Protein 3C2T (pdb70)

Solvent-accessible surface area: 15045 Å² total; per-residue (Å²): 216,74,67,28,82,47,146,100,86,75,172,46,4,69,72,11,129,91,61,66,164,73,24,73,4,56,22,4,13,3,20,59,83,29,71,0,54,34,118,16,158,55,43,0,20,4,2,3,14,6,84,1,19,105,39,13,39,0,87,5,3,44,46,98,44,25,40,206,124,60,19,7,69,21,67,87,10,99,14,79,69,121,94,124,26,47,1,100,0,54,0,65,0,80,19,159,62,65,31,30,2,41,119,43,33,127,3,0,37,0,29,40,55,164,79,128,117,102,70,141,101,124,133,167,178,212,89,71,34,118,35,123,98,82,62,162,38,3,68,69,15,132,91,60,66,161,72,31,76,2,59,23,7,12,3,16,52,67,31,57,0,50,34,118,15,155,62,49,0,27,2,1,5,1,1,74,7,20,121,38,9,44,0,84,3,3,46,52,90,23,23,43,190,139,77,13,8,64,20,58,93,8,101,14,78,75,125,76,104,29,47,7,98,0,46,0,68,0,75,27,118,89,40,29,40,1,92,87,46,41,140,2,0,44,5,29,36,52,167,80,123,124,110,72,147,100,130,140,224

InterPro domains:
  IPR008181 Deoxyuridine triphosphate nucleotidohydrolase [PTHR11241] (3-140)
  IPR008181 Deoxyuridine triphosphate nucleotidohydrolase [TIGR00576] (4-140)
  IPR029054 dUTPase-like [PF00692] (13-140)
  IPR033704 dUTPase, trimeric [cd07557] (24-112)
  IPR036157 dUTPase-like superfamily [G3DSA:2.70.40.10] (1-141)
  IPR036157 dUTPase-like superfamily [SSF51283] (4-137)

CATH classification: 2.70.40.10

Foldseek 3Di:
DFAKDKAAQDPLADDFDAPDPPGQWTFQAAQAKDKAAAQGKDKGFRRMFIAHGPQWWKFFAFDPVCCVVFVKGWPDGTGDNPTGDTDITMIGGPHNDMDIGHRGHRGTTIGGGGDDDDDDDDPPD/DQDKDKAAQDPQADDFDAPDDPGQFTFQFFAAKDKAAFQGKDWTFSRIDIAGGPQWWKFWFFDDCCCVPQNKGWPDRTGDNPDDDTDITMMGGPHRDMGIGHGPGGGTTIGGGHHHDDDDDDDD

Sequence (249 aa):
MSSLLVKKLVESATTPMRGSEGAAGYDISSVEDVVVPAMGRIAVSTGISIRVPDGTYGRIAPRSGLAYKYGIDVLAGVIDEDYTGEVKVILYNTTERDYIIKKGDRIAQLILEQIVTPGVAVVLDMSSLLVKKLVESATTPMRGSEGAAGYDISSVEDVVVPAMGRIAVSTGISIRVPDGTYGRIAPRSGLAYKYGIDVLAGVIDEDYTGEVKVILYNTTERDYIIKKGDRIAQLILEQIVTPGVAVVL

B-factor: mean 30.31, std 12.14, range [3.38, 73.43]

Organism: Paramecium bursaria Chlorella virus IL3A (NCBI:txid46019)

Nearest PDB structures (foldseek):
  3ca9-assembly2_B  TM=1.001E+00  e=1.949E-20  Paramecium bursaria Chlorella virus IL3A
  3c3i-assembly2_B  TM=9.969E-01  e=4.413E-19  unclassified
  5f9k-assembly1_B  TM=9.910E-01  e=4.128E-15  Dictyostelium discoideum
  3lqw-assembly1_A  TM=9.834E-01  e=4.901E-14  Entamoeba histolytica HM-1:IMSS
  6ljj-assembly1_A  TM=9.878E-01  e=1.689E-13  Sus scrofa

Radius of gyration: 25.86 Å; Cα contacts (8 Å, |Δi|>4): 610; chains: 2; bounding box: 32×48×112 Å

Secondary structure (DSSP, 8-state):
--S-EEEESSTTPPPPEESSSS--SEEEE-SS-EEE-TT-EEEEE--EEEEPPTTEEEEEEPPHHHHHHH-EEE---EE-TT--S--EEEEEE-SSS-EEE-TT-EEEEEEEEE-----------/----EEEE-SSS----B-SSSS-SSEEEE-SS-EEE-TT-EEEEE--EEEE--TTEEEEEEPPHHHHHHH-EEE---EE-TT--S--EEEEEE-SSS-EEE-TT-EEEEEEEEE----------

Structure (mmCIF, N/CA/C/O backbone):
data_3C2T
#
_entry.id   3C2T
#
_cell.length_a   105.678
_cell.length_b   105.678
_cell.length_c   105.678
_cell.angle_alpha   90.00
_cell.angle_beta   90.00
_cell.angle_gamma   90.00
#
_symmetry.space_group_name_H-M   'P 21 3'
#
loop_
_entity.id
_entity.type
_entity.pdbx_description
1 polymer 'Deoxyuridine triphosphatase'
2 non-polymer 'MAGNESIUM ION'
3 non-polymer "DEOXYURIDINE-5'-DIPHOSPHATE"
4 water water
#
loop_
_atom_site.group_PDB
_atom_site.id
_atom_site.type_symbol
_atom_site.label_atom_id
_atom_site.label_alt_id
_atom_site.label_comp_id
_atom_site.label_asym_id
_atom_site.label_entity_id
_atom_site.label_seq_id
_atom_site.pdbx_PDB_ins_code
_atom_site.Cartn_x
_atom_site.Cartn_y
_atom_site.Cartn_z
_atom_site.occupancy
_atom_site.B_iso_or_equiv
_atom_site.auth_seq_id
_atom_site.auth_comp_id
_atom_site.auth_asym_id
_atom_site.auth_atom_id
_atom_site.pdbx_PDB_model_num
ATOM 1 N N . MET A 1 1 ? -0.620 -24.757 -2.284 1.00 59.99 1 MET A N 1
ATOM 2 C CA . MET A 1 1 ? -1.728 -23.876 -2.757 1.00 59.59 1 MET A CA 1
ATOM 3 C C . MET A 1 1 ? -1.230 -22.434 -2.691 1.00 58.59 1 MET A C 1
ATOM 4 O O . MET A 1 1 ? -0.094 -22.196 -2.273 1.00 59.33 1 MET A O 1
ATOM 9 N N . SER A 1 2 ? -2.055 -21.476 -3.116 1.00 56.84 2 SER A N 1
ATOM 10 C CA . SER A 1 2 ? -1.654 -20.066 -3.075 1.00 54.53 2 SER A CA 1
ATOM 11 C C . SER A 1 2 ? -2.250 -19.320 -1.877 1.00 52.27 2 SER A C 1
ATOM 12 O O . SER A 1 2 ? -3.192 -18.534 -1.995 1.00 51.53 2 SER A O 1
ATOM 15 N N . SER A 1 3 ? -1.686 -19.612 -0.714 1.00 50.13 3 SER A N 1
ATOM 16 C CA . SER A 1 3 ? -2.066 -18.997 0.546 1.00 48.08 3 SER A CA 1
ATOM 17 C C . SER A 1 3 ? -0.736 -18.428 1.003 1.00 46.51 3 SER A C 1
ATOM 18 O O . SER A 1 3 ? 0.177 -18.252 0.188 1.00 46.81 3 SER A O 1
ATOM 21 N N . LEU A 1 4 ? -0.607 -18.160 2.295 1.00 43.71 4 LEU A N 1
ATOM 22 C CA . LEU A 1 4 ? 0.645 -17.630 2.796 1.00 40.93 4 LEU A CA 1
ATOM 23 C C . LEU A 1 4 ? 1.510 -18.786 3.283 1.00 39.93 4 LEU A C 1
ATOM 24 O O . LEU A 1 4 ? 1.263 -19.350 4.345 1.00 39.89 4 LEU A O 1
ATOM 29 N N . LEU A 1 5 ? 2.508 -19.155 2.485 1.00 38.84 5 LEU A N 1
ATOM 30 C CA . LEU A 1 5 ? 3.413 -20.235 2.852 1.00 38.50 5 LEU A CA 1
ATOM 31 C C . LEU A 1 5 ? 4.447 -19.671 3.811 1.00 38.54 5 LEU A C 1
ATOM 32 O O . LEU A 1 5 ? 5.244 -18.817 3.420 1.00 38.83 5 LEU A O 1
ATOM 37 N N . VAL A 1 6 ? 4.445 -20.151 5.054 1.00 37.94 6 VAL A N 1
ATOM 38 C CA . VAL A 1 6 ? 5.392 -19.669 6.057 1.00 37.43 6 VAL A CA 1
ATOM 39 C C . VAL A 1 6 ? 6.395 -20.740 6.480 1.00 37.93 6 VAL A C 1
ATOM 40 O O . VAL A 1 6 ? 6.029 -21.893 6.681 1.00 37.99 6 VAL A O 1
ATOM 44 N N . LYS A 1 7 ? 7.659 -20.344 6.627 1.00 38.50 7 LYS A N 1
ATOM 45 C CA . LYS A 1 7 ? 8.723 -21.270 7.018 1.00 38.74 7 LYS A CA 1
ATOM 46 C C . LYS A 1 7 ? 9.561 -20.766 8.198 1.00 37.55 7 LYS A C 1
ATOM 47 O O . LYS A 1 7 ? 10.452 -19.938 8.017 1.00 37.46 7 LYS A O 1
ATOM 53 N N . LYS A 1 8 ? 9.283 -21.273 9.398 1.00 35.92 8 LYS A N 1
ATOM 54 C CA . LYS A 1 8 ? 10.025 -20.870 10.592 1.00 34.56 8 LYS A CA 1
ATOM 55 C C . LYS A 1 8 ? 11.491 -21.275 10.488 1.00 34.25 8 LYS A C 1
ATOM 56 O O . LYS A 1 8 ? 11.806 -22.382 10.069 1.00 34.86 8 LYS A O 1
ATOM 62 N N . LEU A 1 9 ? 12.387 -20.379 10.877 1.00 34.35 9 LEU A N 1
ATOM 63 C CA . LEU A 1 9 ? 13.818 -20.659 10.811 1.00 35.23 9 LEU A CA 1
ATOM 64 C C . LEU A 1 9 ? 14.427 -20.669 12.211 1.00 36.44 9 LEU A C 1
ATOM 65 O O . LEU A 1 9 ? 15.649 -20.692 12.376 1.00 36.90 9 LEU A O 1
ATOM 70 N N . VAL A 1 10 ? 13.551 -20.639 13.208 1.00 36.96 10 VAL A N 1
ATOM 71 C CA . VAL A 1 10 ? 13.921 -20.649 14.616 1.00 37.60 10 VAL A CA 1
ATOM 72 C C . VAL A 1 10 ? 12.635 -21.059 15.307 1.00 39.63 10 VAL A C 1
ATOM 73 O O . VAL A 1 10 ? 11.568 -20.585 14.930 1.00 40.59 10 VAL A O 1
ATOM 77 N N . GLU A 1 11 ? 12.719 -21.943 16.298 1.00 41.61 11 GLU A N 1
ATOM 78 C CA . GLU A 1 11 ? 11.519 -22.388 17.001 1.00 43.04 11 GLU A CA 1
ATOM 79 C C . GLU A 1 11 ? 10.830 -21.208 17.687 1.00 41.95 11 GLU A C 1
ATOM 80 O O . GLU A 1 11 ? 9.603 -21.175 17.819 1.00 41.86 11 GLU A O 1
ATOM 86 N N . SER A 1 12 ? 11.638 -20.247 18.122 1.00 40.07 12 SER A N 1
ATOM 87 C CA . SER A 1 12 ? 11.146 -19.047 18.783 1.00 38.96 12 SER A CA 1
ATOM 88 C C . SER A 1 12 ? 10.092 -18.330 17.928 1.00 38.15 12 SER A C 1
ATOM 89 O O . SER A 1 12 ? 9.139 -17.745 18.450 1.00 37.78 12 SER A O 1
ATOM 92 N N . ALA A 1 13 ? 10.277 -18.392 16.610 1.00 36.90 13 ALA A N 1
ATOM 93 C CA . ALA A 1 13 ? 9.387 -17.758 15.634 1.00 34.54 13 ALA A CA 1
ATOM 94 C C . ALA A 1 13 ? 7.905 -18.134 15.746 1.00 32.54 13 ALA A C 1
ATOM 95 O O . ALA A 1 13 ? 7.558 -19.287 16.004 1.00 32.83 13 ALA A O 1
ATOM 97 N N . THR A 1 14 ? 7.048 -17.141 15.520 1.00 30.26 14 THR A N 1
ATOM 98 C CA . THR A 1 14 ? 5.590 -17.282 15.587 1.00 27.96 14 THR A CA 1
ATOM 99 C C . THR A 1 14 ? 4.955 -17.365 14.191 1.00 28.04 14 THR A C 1
ATOM 100 O O . THR A 1 14 ? 5.420 -16.717 13.262 1.00 27.95 14 THR A O 1
ATOM 104 N N . THR A 1 15 ? 3.892 -18.140 14.024 1.00 28.43 15 THR A N 1
ATOM 105 C CA . THR A 1 15 ? 3.275 -18.191 12.701 1.00 29.69 15 THR A CA 1
ATOM 106 C C . THR A 1 15 ? 2.420 -16.948 12.504 1.00 29.93 15 THR A C 1
ATOM 107 O O . THR A 1 15 ? 1.571 -16.638 13.344 1.00 30.58 15 THR A O 1
ATOM 111 N N . PRO A 1 16 ? 2.635 -16.206 11.401 1.00 30.17 16 PRO A N 1
ATOM 112 C CA . PRO A 1 16 ? 1.802 -15.011 11.212 1.00 30.61 16 PRO A CA 1
ATOM 113 C C . PRO A 1 16 ? 0.327 -15.392 11.293 1.00 30.86 16 PRO A C 1
ATOM 114 O O . PRO A 1 16 ? -0.071 -16.478 10.869 1.00 31.28 16 PRO A O 1
ATOM 118 N N . MET A 1 17 ? -0.485 -14.505 11.849 1.00 31.48 17 MET A N 1
ATOM 119 C CA . MET A 1 17 ? -1.894 -14.811 12.001 1.00 32.19 17 MET A CA 1
ATOM 120 C C . MET A 1 17 ? -2.739 -13.545 12.091 1.00 31.21 17 MET A C 1
ATOM 121 O O . MET A 1 17 ? -2.347 -12.580 12.741 1.00 31.42 17 MET A O 1
ATOM 126 N N . ARG A 1 18 ? -3.894 -13.548 11.430 1.00 30.47 18 ARG A N 1
ATOM 127 C CA . ARG A 1 18 ? -4.779 -12.390 11.460 1.00 29.94 18 ARG A CA 1
ATOM 128 C C . ARG A 1 18 ? -5.535 -12.332 12.786 1.00 30.79 18 ARG A C 1
ATOM 129 O O . ARG A 1 18 ? -5.984 -13.354 13.311 1.00 31.25 18 ARG A O 1
ATOM 137 N N . GLY A 1 19 ? -5.671 -11.126 13.325 1.00 31.12 19 GLY A N 1
ATOM 138 C CA . GLY A 1 19 ? -6.339 -10.958 14.600 1.00 30.92 19 GLY A CA 1
ATOM 139 C C . GLY A 1 19 ? -7.846 -10.860 14.569 1.00 31.20 19 GLY A C 1
ATOM 140 O O . GLY A 1 19 ? -8.469 -10.734 15.619 1.00 32.51 19 GLY A O 1
ATOM 141 N N . SER A 1 20 ? -8.445 -10.900 13.388 1.00 31.13 20 SER A N 1
ATOM 142 C CA . SER A 1 20 ? -9.894 -10.822 13.310 1.00 31.76 20 SER A CA 1
ATOM 143 C C . SER A 1 20 ? -10.436 -11.208 11.945 1.00 33.03 20 SER A C 1
ATOM 144 O O . SER A 1 20 ? -9.685 -11.341 10.982 1.00 33.34 20 SER A O 1
ATOM 147 N N . GLU A 1 21 ? -11.747 -11.407 11.877 1.00 34.17 21 GLU A N 1
ATOM 148 C CA . GLU A 1 21 ? -12.409 -11.783 10.640 1.00 35.61 21 GLU A CA 1
ATOM 149 C C . GLU A 1 21 ? -12.092 -10.800 9.521 1.00 34.89 21 GLU A C 1
ATOM 150 O O . GLU A 1 21 ? -11.725 -11.206 8.418 1.00 34.64 21 GLU A O 1
ATOM 156 N N . GLY A 1 22 ? -12.232 -9.508 9.821 1.00 34.08 22 GLY A N 1
ATOM 157 C CA . GLY A 1 22 ? -11.984 -8.470 8.830 1.00 32.89 22 GLY A CA 1
ATOM 158 C C . GLY A 1 22 ? -10.583 -7.891 8.799 1.00 31.21 22 GLY A C 1
ATOM 159 O O . GLY A 1 22 ? -10.273 -7.054 7.948 1.00 31.11 22 GLY A O 1
ATOM 160 N N . ALA A 1 23 ? -9.741 -8.337 9.728 1.00 30.01 23 ALA A N 1
ATOM 161 C CA . ALA A 1 23 ? -8.359 -7.881 9.820 1.00 28.38 23 ALA A CA 1
ATOM 162 C C . ALA A 1 23 ? -7.734 -7.902 8.442 1.00 27.31 23 ALA A C 1
ATOM 163 O O . ALA A 1 23 ? -7.995 -8.806 7.660 1.00 27.42 23 ALA A O 1
ATOM 165 N N . ALA A 1 24 ? -6.905 -6.908 8.147 1.00 26.52 24 ALA A N 1
ATOM 166 C CA . ALA A 1 24 ? -6.259 -6.831 6.843 1.00 25.46 24 ALA A CA 1
ATOM 167 C C . ALA A 1 24 ? -4.888 -7.486 6.846 1.00 24.38 24 ALA A C 1
ATOM 168 O O . ALA A 1 24 ? -4.377 -7.881 5.797 1.00 23.78 24 ALA A O 1
ATOM 170 N N . GLY A 1 25 ? -4.292 -7.616 8.023 1.00 23.23 25 GLY A N 1
ATOM 171 C CA . GLY A 1 25 ? -2.973 -8.205 8.066 1.00 23.68 25 GLY A CA 1
ATOM 172 C C . GLY A 1 25 ? -2.766 -9.354 9.022 1.00 23.45 25 GLY A C 1
ATOM 173 O O . GLY A 1 25 ? -3.578 -9.592 9.907 1.00 23.48 25 GLY A O 1
ATOM 174 N N . TYR A 1 26 ? -1.668 -10.073 8.813 1.00 23.42 26 TYR A N 1
ATOM 175 C CA . TYR A 1 26 ? -1.279 -11.192 9.648 1.00 24.06 26 TYR A CA 1
ATOM 176 C C . TYR A 1 26 ? -0.215 -10.616 10.572 1.00 23.92 26 TYR A C 1
ATOM 177 O O . TYR A 1 26 ? 0.763 -10.041 10.090 1.00 23.79 26 TYR A O 1
ATOM 186 N N . ASP A 1 27 ? -0.390 -10.763 11.885 1.00 23.38 27 ASP A N 1
ATOM 187 C CA . ASP A 1 27 ? 0.581 -10.209 12.827 1.00 23.82 27 ASP A CA 1
ATOM 188 C C . ASP A 1 27 ? 1.974 -10.772 12.602 1.00 23.32 27 ASP A C 1
ATOM 189 O O . ASP A 1 27 ? 2.125 -11.943 12.276 1.00 23.66 27 ASP A O 1
ATOM 194 N N . ILE A 1 28 ? 2.990 -9.934 12.764 1.00 22.39 28 ILE A N 1
ATOM 195 C CA . ILE A 1 28 ? 4.369 -10.370 12.581 1.00 23.35 28 ILE A CA 1
ATOM 196 C C . ILE A 1 28 ? 5.065 -10.067 13.893 1.00 24.82 28 ILE A C 1
ATOM 197 O O . ILE A 1 28 ? 5.145 -8.907 14.293 1.00 25.70 28 ILE A O 1
ATOM 202 N N . SER A 1 29 ? 5.575 -11.099 14.560 1.00 25.84 29 SER A N 1
ATOM 203 C CA . SER A 1 29 ? 6.227 -10.916 15.857 1.00 25.23 29 SER A CA 1
ATOM 204 C C . SER A 1 29 ? 7.755 -10.906 15.840 1.00 25.39 29 SER A C 1
ATOM 205 O O . SER A 1 29 ? 8.391 -11.404 14.912 1.00 24.29 29 SER A O 1
ATOM 208 N N . SER A 1 30 ? 8.332 -10.327 16.888 1.00 26.02 30 SER A N 1
ATOM 209 C CA . SER A 1 30 ? 9.776 -10.251 17.042 1.00 26.65 30 SER A CA 1
ATOM 210 C C . SER A 1 30 ? 10.292 -11.590 17.554 1.00 27.47 30 SER A C 1
ATOM 211 O O . SER A 1 30 ? 9.594 -12.295 18.283 1.00 28.29 30 SER A O 1
ATOM 214 N N . VAL A 1 31 ? 11.515 -11.947 17.188 1.00 27.48 31 VAL A N 1
ATOM 215 C CA . VAL A 1 31 ? 12.068 -13.225 17.620 1.00 26.39 31 VAL A CA 1
ATOM 216 C C . VAL A 1 31 ? 13.327 -12.979 18.461 1.00 26.32 31 VAL A C 1
ATOM 217 O O . VAL A 1 31 ? 14.075 -13.893 18.798 1.00 26.43 31 VAL A O 1
ATOM 221 N N . GLU A 1 32 ? 13.525 -11.722 18.828 1.00 26.78 32 GLU A N 1
ATOM 222 C CA . GLU A 1 32 ? 14.680 -11.322 19.611 1.00 28.14 32 GLU A CA 1
ATOM 223 C C . GLU A 1 32 ? 14.321 -10.110 20.467 1.00 29.26 32 GLU A C 1
ATOM 224 O O . GLU A 1 32 ? 13.466 -9.310 20.091 1.00 29.61 32 GLU A O 1
ATOM 230 N N . ASP A 1 33 ? 14.970 -9.977 21.620 1.00 29.98 33 ASP A N 1
ATOM 231 C CA . ASP A 1 33 ? 14.733 -8.831 22.491 1.00 30.09 33 ASP A CA 1
ATOM 232 C C . ASP A 1 33 ? 15.652 -7.739 21.980 1.00 29.88 33 ASP A C 1
ATOM 233 O O . ASP A 1 33 ? 16.877 -7.843 22.089 1.00 30.51 33 ASP A O 1
ATOM 238 N N . VAL A 1 34 ? 15.066 -6.693 21.412 1.00 28.99 34 VAL A N 1
ATOM 239 C CA . VAL A 1 34 ? 15.871 -5.616 20.870 1.00 27.75 34 VAL A CA 1
ATOM 240 C C . VAL A 1 34 ? 15.356 -4.247 21.286 1.00 26.64 34 VAL A C 1
ATOM 241 O O . VAL A 1 34 ? 14.241 -4.106 21.787 1.00 25.11 34 VAL A O 1
ATOM 245 N N . VAL A 1 35 ? 16.195 -3.241 21.082 1.00 26.30 35 VAL A N 1
ATOM 246 C CA . VAL A 1 35 ? 15.842 -1.873 21.410 1.00 27.09 35 VAL A CA 1
ATOM 247 C C . VAL A 1 35 ? 15.903 -0.997 20.165 1.00 27.09 35 VAL A C 1
ATOM 248 O O . VAL A 1 35 ? 16.957 -0.892 19.536 1.00 27.99 35 VAL A O 1
ATOM 252 N N . VAL A 1 36 ? 14.780 -0.383 19.800 1.00 26.31 36 VAL A N 1
ATOM 253 C CA . VAL A 1 36 ? 14.768 0.516 18.656 1.00 25.04 36 VAL A CA 1
ATOM 254 C C . VAL A 1 36 ? 14.971 1.909 19.265 1.00 24.83 36 VAL A C 1
ATOM 255 O O . VAL A 1 36 ? 14.091 2.454 19.936 1.00 23.91 36 VAL A O 1
ATOM 259 N N . PRO A 1 37 ? 16.179 2.472 19.066 1.00 25.61 37 PRO A N 1
ATOM 260 C CA . PRO A 1 37 ? 16.731 3.763 19.501 1.00 25.93 37 PRO A CA 1
ATOM 261 C C . PRO A 1 37 ? 15.889 4.983 19.223 1.00 26.25 37 PRO A C 1
ATOM 262 O O . PRO A 1 37 ? 15.191 5.043 18.220 1.00 26.56 37 PRO A O 1
ATOM 266 N N . ALA A 1 38 ? 15.973 5.966 20.111 1.00 26.88 38 ALA A N 1
ATOM 267 C CA . ALA A 1 38 ? 15.226 7.203 19.929 1.00 26.61 38 ALA A CA 1
ATOM 268 C C . ALA A 1 38 ? 15.722 7.803 18.621 1.00 26.20 38 ALA A C 1
ATOM 269 O O . ALA A 1 38 ? 16.918 7.738 18.321 1.00 26.92 38 ALA A O 1
ATOM 271 N N . MET A 1 39 ? 14.801 8.367 17.843 1.00 24.29 39 MET A N 1
ATOM 272 C CA . MET A 1 39 ? 15.121 8.971 16.553 1.00 22.22 39 MET A CA 1
ATOM 273 C C . MET A 1 39 ? 15.995 8.054 15.701 1.00 21.18 39 MET A C 1
ATOM 274 O O . MET A 1 39 ? 16.663 8.502 14.758 1.00 21.77 39 MET A O 1
ATOM 279 N N . GLY A 1 40 ? 15.973 6.767 16.031 1.00 19.08 40 GLY A N 1
ATOM 280 C CA . GLY A 1 40 ? 16.771 5.805 15.300 1.00 18.31 40 GLY A CA 1
ATOM 281 C C . GLY A 1 40 ? 15.963 4.662 14.727 1.00 17.74 40 GLY A C 1
ATOM 282 O O . GLY A 1 40 ? 14.761 4.542 14.958 1.00 17.97 40 GLY A O 1
ATOM 283 N N . ARG A 1 41 ? 16.636 3.810 13.969 1.00 18.14 41 ARG A N 1
ATOM 284 C CA . ARG A 1 41 ? 15.980 2.673 13.354 1.00 18.13 41 ARG A CA 1
ATOM 285 C C . ARG A 1 41 ? 16.722 1.397 13.684 1.00 18.44 41 ARG A C 1
ATOM 286 O O . ARG A 1 41 ? 17.894 1.424 14.065 1.00 18.81 41 ARG A O 1
ATOM 294 N N . ILE A 1 42 ? 16.031 0.274 13.539 1.00 18.72 42 ILE A N 1
ATOM 295 C CA . ILE A 1 42 ? 16.634 -1.009 13.820 1.00 18.93 42 ILE A CA 1
ATOM 296 C C . ILE A 1 42 ? 16.006 -2.050 12.918 1.00 19.10 42 ILE A C 1
ATOM 297 O O . ILE A 1 42 ? 14.927 -1.842 12.372 1.00 17.95 42 ILE A O 1
ATOM 302 N N . ALA A 1 43 ? 16.694 -3.169 12.756 1.00 20.17 43 ALA A N 1
ATOM 303 C CA . ALA A 1 43 ? 16.187 -4.233 11.915 1.00 21.28 43 ALA A CA 1
ATOM 304 C C . ALA A 1 43 ? 15.852 -5.419 12.797 1.00 22.64 43 ALA A C 1
ATOM 305 O O . ALA A 1 43 ? 16.736 -6.194 13.174 1.00 24.22 43 ALA A O 1
ATOM 307 N N . VAL A 1 44 ? 14.576 -5.554 13.139 1.00 22.65 44 VAL A N 1
ATOM 308 C CA . VAL A 1 44 ? 14.138 -6.658 13.977 1.00 22.98 44 VAL A CA 1
ATOM 309 C C . VAL A 1 44 ? 14.046 -7.918 13.105 1.00 24.56 44 VAL A C 1
ATOM 310 O O . VAL A 1 44 ? 13.652 -7.840 11.947 1.00 25.52 44 VAL A O 1
ATOM 314 N N . SER A 1 45 ? 14.426 -9.073 13.646 1.00 26.29 45 SER A N 1
ATOM 315 C CA . SER A 1 45 ? 14.363 -10.334 12.895 1.00 27.37 45 SER A CA 1
ATOM 316 C C . SER A 1 45 ? 13.081 -11.092 13.229 1.00 27.58 45 SER A C 1
ATOM 317 O O . SER A 1 45 ? 12.753 -11.266 14.401 1.00 27.54 45 SER A O 1
ATOM 320 N N . THR A 1 46 ? 12.354 -11.542 12.210 1.00 28.83 46 THR A N 1
ATOM 321 C CA . THR A 1 46 ? 11.109 -12.284 12.445 1.00 30.97 46 THR A CA 1
ATOM 322 C C . THR A 1 46 ? 11.390 -13.773 12.640 1.00 31.95 46 THR A C 1
ATOM 323 O O . THR A 1 46 ? 10.645 -14.487 13.323 1.00 32.09 46 THR A O 1
ATOM 327 N N . GLY A 1 47 ? 12.467 -14.240 12.024 1.00 32.77 47 GLY A N 1
ATOM 328 C CA . GLY A 1 47 ? 12.828 -15.637 12.150 1.00 33.41 47 GLY A CA 1
ATOM 329 C C . GLY A 1 47 ? 12.103 -16.514 11.157 1.00 33.32 47 GLY A C 1
ATOM 330 O O . GLY A 1 47 ? 12.274 -17.729 11.171 1.00 34.19 47 GLY A O 1
ATOM 331 N N . ILE A 1 48 ? 11.295 -15.908 10.293 1.00 32.97 48 ILE A N 1
ATOM 332 C CA . ILE A 1 48 ? 10.558 -16.671 9.296 1.00 32.69 48 ILE A CA 1
ATOM 333 C C . ILE A 1 48 ? 10.850 -16.219 7.866 1.00 34.04 48 ILE A C 1
ATOM 334 O O . ILE A 1 48 ? 11.460 -15.171 7.635 1.00 34.68 48 ILE A O 1
ATOM 339 N N . SER A 1 49 ? 10.416 -17.035 6.912 1.00 34.43 49 SER A N 1
ATOM 340 C CA . SER A 1 49 ? 10.584 -16.752 5.496 1.00 35.45 49 SER A CA 1
ATOM 341 C C . SER A 1 49 ? 9.245 -17.100 4.866 1.00 36.04 49 SER A C 1
ATOM 342 O O . SER A 1 49 ? 8.696 -18.164 5.151 1.00 36.55 49 SER A O 1
ATOM 345 N N . ILE A 1 50 ? 8.710 -16.221 4.021 1.00 36.23 50 ILE A N 1
ATOM 346 C CA . ILE A 1 50 ? 7.404 -16.491 3.427 1.00 36.52 50 ILE A CA 1
ATOM 347 C C . ILE A 1 50 ? 7.314 -16.309 1.921 1.00 37.26 50 ILE A C 1
ATOM 348 O O . ILE A 1 50 ? 8.156 -15.653 1.315 1.00 38.05 50 ILE A O 1
ATOM 353 N N . ARG A 1 51 ? 6.293 -16.921 1.323 1.00 38.06 51 ARG A N 1
ATOM 354 C CA . ARG A 1 51 ? 6.048 -16.782 -0.106 1.00 39.28 51 ARG A CA 1
ATOM 355 C C . ARG A 1 51 ? 4.633 -16.263 -0.295 1.00 38.67 51 ARG A C 1
ATOM 356 O O . ARG A 1 51 ? 3.665 -17.019 -0.232 1.00 38.57 51 ARG A O 1
ATOM 364 N N . VAL A 1 52 ? 4.513 -14.968 -0.524 1.00 38.13 52 VAL A N 1
ATOM 365 C CA . VAL A 1 52 ? 3.208 -14.370 -0.724 1.00 38.08 52 VAL A CA 1
ATOM 366 C C . VAL A 1 52 ? 2.504 -15.086 -1.875 1.00 38.31 52 VAL A C 1
ATOM 367 O O . VAL A 1 52 ? 3.155 -15.680 -2.727 1.00 38.61 52 VAL A O 1
ATOM 371 N N . PRO A 1 53 ? 1.161 -15.078 -1.892 1.00 39.10 53 PRO A N 1
ATOM 372 C CA . PRO A 1 53 ? 0.462 -15.746 -2.991 1.00 40.01 53 PRO A CA 1
ATOM 373 C C . PRO A 1 53 ? 0.876 -15.098 -4.303 1.00 40.77 53 PRO A C 1
ATOM 374 O O . PRO A 1 53 ? 1.544 -14.062 -4.307 1.00 41.61 53 PRO A O 1
ATOM 378 N N . ASP A 1 54 ? 0.474 -15.698 -5.416 1.00 41.11 54 ASP A N 1
ATOM 379 C CA . ASP A 1 54 ? 0.831 -15.156 -6.714 1.00 40.65 54 ASP A CA 1
ATOM 380 C C . ASP A 1 54 ? 0.040 -13.888 -7.045 1.00 39.14 54 ASP A C 1
ATOM 381 O O . ASP A 1 54 ? -1.079 -13.707 -6.567 1.00 38.40 54 ASP A O 1
ATOM 386 N N . GLY A 1 55 ? 0.641 -13.012 -7.854 1.00 37.98 55 GLY A N 1
ATOM 387 C CA . GLY A 1 55 ? 0.000 -11.761 -8.242 1.00 35.42 55 GLY A CA 1
ATOM 388 C C . GLY A 1 55 ? -0.352 -10.876 -7.058 1.00 33.71 55 GLY A C 1
ATOM 389 O O . GLY A 1 55 ? -1.401 -10.235 -7.038 1.00 33.42 55 GLY A O 1
ATOM 390 N N . THR A 1 56 ? 0.539 -10.819 -6.074 1.00 32.18 56 THR A N 1
ATOM 391 C CA . THR A 1 56 ? 0.292 -10.038 -4.868 1.00 29.90 56 THR A CA 1
ATOM 392 C C . THR A 1 56 ? 1.558 -10.035 -4.015 1.00 27.47 56 THR A C 1
ATOM 393 O O . THR A 1 56 ? 2.084 -11.100 -3.712 1.00 28.41 56 THR A O 1
ATOM 397 N N . TYR A 1 57 ? 2.065 -8.863 -3.642 1.00 23.98 57 TYR A N 1
ATOM 398 C CA . TYR A 1 57 ? 3.257 -8.836 -2.795 1.00 21.87 57 TYR A CA 1
ATOM 399 C C . TYR A 1 57 ? 2.873 -8.657 -1.330 1.00 19.19 57 TYR A C 1
ATOM 400 O O . TYR A 1 57 ? 1.699 -8.501 -1.006 1.00 17.70 57 TYR A O 1
ATOM 409 N N . GLY A 1 58 ? 3.870 -8.686 -0.453 1.00 17.70 58 GLY A N 1
ATOM 410 C CA . GLY A 1 58 ? 3.616 -8.535 0.968 1.00 16.47 58 GLY A CA 1
ATOM 411 C C . GLY A 1 58 ? 4.196 -7.239 1.500 1.00 15.80 58 GLY A C 1
ATOM 412 O O . GLY A 1 58 ? 5.392 -6.967 1.365 1.00 15.87 58 GLY A O 1
ATOM 413 N N . ARG A 1 59 ? 3.340 -6.432 2.111 1.00 14.82 59 ARG A N 1
ATOM 414 C CA . ARG A 1 59 ? 3.762 -5.151 2.655 1.00 13.91 59 ARG A CA 1
ATOM 415 C C . ARG A 1 59 ? 3.774 -5.182 4.169 1.00 13.35 59 ARG A C 1
ATOM 416 O O . ARG A 1 59 ? 2.751 -5.466 4.791 1.00 11.70 59 ARG A O 1
ATOM 424 N N . ILE A 1 60 ? 4.934 -4.911 4.759 1.00 13.23 60 ILE A N 1
ATOM 425 C CA . ILE A 1 60 ? 5.042 -4.857 6.215 1.00 12.61 60 ILE A CA 1
ATOM 426 C C . ILE A 1 60 ? 4.456 -3.480 6.606 1.00 12.74 60 ILE A C 1
ATOM 427 O O . ILE A 1 60 ? 5.098 -2.443 6.399 1.00 12.89 60 ILE A O 1
ATOM 432 N N . ALA A 1 61 ? 3.238 -3.474 7.146 1.00 13.21 61 ALA A N 1
ATOM 433 C CA . ALA A 1 61 ? 2.576 -2.239 7.544 1.00 14.09 61 ALA A CA 1
ATOM 434 C C . ALA A 1 61 ? 2.684 -2.038 9.050 1.00 15.29 61 ALA A C 1
ATOM 435 O O . ALA A 1 61 ? 2.805 -3.006 9.803 1.00 16.20 61 ALA A O 1
ATOM 437 N N . PRO A 1 62 ? 2.641 -0.775 9.514 1.00 16.39 62 PRO A N 1
ATOM 438 C CA . PRO A 1 62 ? 2.737 -0.478 10.947 1.00 17.53 62 PRO A CA 1
ATOM 439 C C . PRO A 1 62 ? 1.469 -0.835 11.733 1.00 19.34 62 PRO A C 1
ATOM 440 O O . PRO A 1 62 ? 0.376 -0.912 11.165 1.00 20.47 62 PRO A O 1
ATOM 444 N N . ARG A 1 63 ? 1.614 -1.050 13.039 1.00 21.53 63 ARG A N 1
ATOM 445 C CA . ARG A 1 63 ? 0.467 -1.385 13.891 1.00 23.60 63 ARG A CA 1
ATOM 446 C C . ARG A 1 63 ? -0.102 -0.126 14.522 1.00 22.82 63 ARG A C 1
ATOM 447 O O . ARG A 1 63 ? 0.646 0.690 15.057 1.00 23.64 63 ARG A O 1
ATOM 455 N N . SER A 1 64 ? -1.423 0.025 14.458 1.00 21.88 64 SER A N 1
ATOM 456 C CA . SER A 1 64 ? -2.108 1.187 15.019 1.00 21.47 64 SER A CA 1
ATOM 457 C C . SER A 1 64 ? -1.605 1.459 16.430 1.00 20.18 64 SER A C 1
ATOM 458 O O . SER A 1 64 ? -1.338 2.603 16.801 1.00 19.76 64 SER A O 1
ATOM 461 N N . GLY A 1 65 ? -1.466 0.387 17.204 1.00 19.07 65 GLY A N 1
ATOM 462 C CA . GLY A 1 65 ? -0.991 0.496 18.569 1.00 16.01 65 GLY A CA 1
ATOM 463 C C . GLY A 1 65 ? 0.316 1.237 18.724 1.00 14.59 65 GLY A C 1
ATOM 464 O O . GLY A 1 65 ? 0.332 2.383 19.145 1.00 14.14 65 GLY A O 1
ATOM 465 N N . LEU A 1 66 ? 1.412 0.579 18.373 1.00 15.73 66 LEU A N 1
ATOM 466 C CA . LEU A 1 66 ? 2.748 1.160 18.494 1.00 17.51 66 LEU A CA 1
ATOM 467 C C . LEU A 1 66 ? 2.951 2.500 17.785 1.00 18.67 66 LEU A C 1
ATOM 468 O O . LEU A 1 66 ? 3.840 3.283 18.151 1.00 19.07 66 LEU A O 1
ATOM 473 N N . ALA A 1 67 ? 2.140 2.763 16.767 1.00 18.77 67 ALA A N 1
ATOM 474 C CA . ALA A 1 67 ? 2.255 4.012 16.038 1.00 18.03 67 ALA A CA 1
ATOM 475 C C . ALA A 1 67 ? 1.787 5.127 16.952 1.00 17.48 67 ALA A C 1
ATOM 476 O O . ALA A 1 67 ? 2.533 6.054 17.256 1.00 16.94 67 ALA A O 1
ATOM 478 N N . TYR A 1 68 ? 0.544 5.012 17.403 1.00 18.18 68 TYR A N 1
ATOM 479 C CA . TYR A 1 68 ? -0.050 6.000 18.286 1.00 18.37 68 TYR A CA 1
ATOM 480 C C . TYR A 1 68 ? 0.732 6.163 19.587 1.00 17.59 68 TYR A C 1
ATOM 481 O O . TYR A 1 68 ? 1.279 7.228 19.859 1.00 17.19 68 TYR A O 1
ATOM 490 N N . LYS A 1 69 ? 0.799 5.090 20.369 1.00 16.58 69 LYS A N 1
ATOM 491 C CA . LYS A 1 69 ? 1.469 5.076 21.664 1.00 16.94 69 LYS A CA 1
ATOM 492 C C . LYS A 1 69 ? 2.979 5.338 21.741 1.00 16.62 69 LYS A C 1
ATOM 493 O O . LYS A 1 69 ? 3.439 6.014 22.656 1.00 15.78 69 LYS A O 1
ATOM 499 N N . TYR A 1 70 ? 3.766 4.806 20.813 1.00 17.07 70 TYR A N 1
ATOM 500 C CA . TYR A 1 70 ? 5.214 5.024 20.878 1.00 16.50 70 TYR A CA 1
ATOM 501 C C . TYR A 1 70 ? 5.842 5.709 19.676 1.00 16.35 70 TYR A C 1
ATOM 502 O O . TYR A 1 70 ? 7.062 5.851 19.611 1.00 15.88 70 TYR A O 1
ATOM 511 N N . GLY A 1 71 ? 5.018 6.132 18.726 1.00 15.60 71 GLY A N 1
ATOM 512 C CA . GLY A 1 71 ? 5.552 6.800 17.556 1.00 16.09 71 GLY A CA 1
ATOM 513 C C . GLY A 1 71 ? 6.471 5.911 16.744 1.00 15.19 71 GLY A C 1
ATOM 514 O O . GLY A 1 71 ? 7.451 6.375 16.164 1.00 15.30 71 GLY A O 1
ATOM 515 N N . ILE A 1 72 ? 6.140 4.626 16.708 1.00 15.17 72 ILE A N 1
ATOM 516 C CA . ILE A 1 72 ? 6.910 3.636 15.973 1.00 14.97 72 ILE A CA 1
ATOM 517 C C . ILE A 1 72 ? 6.388 3.564 14.536 1.00 14.46 72 ILE A C 1
ATOM 518 O O . ILE A 1 72 ? 5.190 3.350 14.314 1.00 14.04 72 ILE A O 1
ATOM 523 N N . ASP A 1 73 ? 7.284 3.745 13.567 1.00 14.12 73 ASP A N 1
ATOM 524 C CA . ASP A 1 73 ? 6.917 3.682 12.148 1.00 13.76 73 ASP A CA 1
ATOM 525 C C . ASP A 1 73 ? 7.686 2.545 11.451 1.00 13.60 73 ASP A C 1
ATOM 526 O O . ASP A 1 73 ? 8.705 2.074 11.963 1.00 13.61 73 ASP A O 1
ATOM 531 N N . VAL A 1 74 ? 7.203 2.108 10.289 1.00 13.30 74 VAL A N 1
ATOM 532 C CA . VAL A 1 74 ? 7.854 1.024 9.540 1.00 13.90 74 VAL A CA 1
ATOM 533 C C . VAL A 1 74 ? 8.499 1.475 8.223 1.00 12.73 74 VAL A C 1
ATOM 534 O O . VAL A 1 74 ? 7.780 1.863 7.302 1.00 13.80 74 VAL A O 1
ATOM 538 N N . LEU A 1 75 ? 9.835 1.399 8.138 1.00 11.65 75 LEU A N 1
ATOM 539 C CA . LEU A 1 75 ? 10.598 1.776 6.938 1.00 10.58 75 LEU A CA 1
ATOM 540 C C . LEU A 1 75 ? 10.688 0.598 5.947 1.00 11.84 75 LEU A C 1
ATOM 541 O O . LEU A 1 75 ? 10.498 -0.559 6.332 1.00 10.45 75 LEU A O 1
ATOM 546 N N . ALA A 1 76 ? 10.986 0.886 4.678 1.00 12.19 76 ALA A N 1
ATOM 547 C CA . ALA A 1 76 ? 11.079 -0.150 3.643 1.00 11.06 76 ALA A CA 1
ATOM 548 C C . ALA A 1 76 ? 9.775 -0.956 3.638 1.00 10.88 76 ALA A C 1
ATOM 549 O O . ALA A 1 76 ? 8.720 -0.437 3.280 1.00 11.81 76 ALA A O 1
ATOM 551 N N . GLY A 1 77 ? 9.848 -2.225 4.023 1.00 11.70 77 GLY A N 1
ATOM 552 C CA . GLY A 1 77 ? 8.650 -3.042 4.095 1.00 9.87 77 GLY A CA 1
ATOM 553 C C . GLY A 1 77 ? 8.083 -3.735 2.874 1.00 11.63 77 GLY A C 1
ATOM 554 O O . GLY A 1 77 ? 7.014 -4.339 2.983 1.00 11.72 77 GLY A O 1
ATOM 555 N N . VAL A 1 78 ? 8.766 -3.663 1.729 1.00 12.69 78 VAL A N 1
ATOM 556 C CA . VAL A 1 78 ? 8.292 -4.317 0.500 1.00 13.09 78 VAL A CA 1
ATOM 557 C C . VAL A 1 78 ? 8.938 -5.680 0.331 1.00 12.77 78 VAL A C 1
ATOM 558 O O . VAL A 1 78 ? 10.129 -5.771 0.067 1.00 12.07 78 VAL A O 1
ATOM 562 N N . ILE A 1 79 ? 8.148 -6.737 0.466 1.00 14.32 79 ILE A N 1
ATOM 563 C CA . ILE A 1 79 ? 8.667 -8.091 0.334 1.00 15.41 79 ILE A CA 1
ATOM 564 C C . ILE A 1 79 ? 8.173 -8.684 -0.975 1.00 17.41 79 ILE A C 1
ATOM 565 O O . ILE A 1 79 ? 6.975 -8.913 -1.147 1.00 18.11 79 ILE A O 1
ATOM 570 N N . ASP A 1 80 ? 9.104 -8.916 -1.900 1.00 19.38 80 ASP A N 1
ATOM 571 C CA . ASP A 1 80 ? 8.771 -9.437 -3.220 1.00 22.23 80 ASP A CA 1
ATOM 572 C C . ASP A 1 80 ? 8.366 -10.903 -3.198 1.00 24.97 80 ASP A C 1
ATOM 573 O O . ASP A 1 80 ? 8.803 -11.666 -2.335 1.00 25.45 80 ASP A O 1
ATOM 578 N N . GLU A 1 81 ? 7.532 -11.296 -4.159 1.00 28.03 81 GLU A N 1
ATOM 579 C CA . GLU A 1 81 ? 7.051 -12.675 -4.242 1.00 30.03 81 GLU A CA 1
ATOM 580 C C . GLU A 1 81 ? 8.180 -13.667 -4.503 1.00 30.23 81 GLU A C 1
ATOM 581 O O . GLU A 1 81 ? 7.999 -14.879 -4.366 1.00 30.86 81 GLU A O 1
ATOM 587 N N . ASP A 1 82 ? 9.348 -13.151 -4.866 1.00 30.00 82 ASP A N 1
ATOM 588 C CA . ASP A 1 82 ? 10.491 -14.006 -5.141 1.00 29.64 82 ASP A CA 1
ATOM 589 C C . ASP A 1 82 ? 11.512 -13.998 -3.993 1.00 28.72 82 ASP A C 1
ATOM 590 O O . ASP A 1 82 ? 12.615 -14.525 -4.141 1.00 28.32 82 ASP A O 1
ATOM 595 N N . TYR A 1 83 ? 11.142 -13.414 -2.850 1.00 27.42 83 TYR A N 1
ATOM 596 C CA . TYR A 1 83 ? 12.037 -13.356 -1.687 1.00 26.23 83 TYR A CA 1
ATOM 597 C C . TYR A 1 83 ? 12.104 -14.672 -0.906 1.00 26.55 83 TYR A C 1
ATOM 598 O O . TYR A 1 83 ? 11.143 -15.086 -0.240 1.00 25.44 83 TYR A O 1
ATOM 607 N N . THR A 1 84 ? 13.265 -15.310 -0.963 1.00 26.78 84 THR A N 1
ATOM 608 C CA . THR A 1 84 ? 13.448 -16.575 -0.287 1.00 26.97 84 THR A CA 1
ATOM 609 C C . THR A 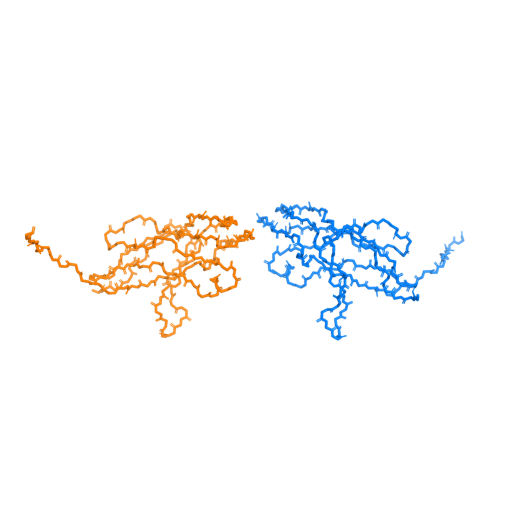1 84 ? 14.131 -16.430 1.081 1.00 26.65 84 THR A C 1
ATOM 610 O O . THR A 1 84 ? 14.115 -17.359 1.886 1.00 26.56 84 THR A O 1
ATOM 614 N N . GLY A 1 85 ? 14.717 -15.267 1.349 1.00 25.90 85 GLY A N 1
ATOM 615 C CA . GLY A 1 85 ? 15.378 -15.055 2.630 1.00 25.90 85 GLY A CA 1
ATOM 616 C C . GLY A 1 85 ? 14.442 -14.844 3.817 1.00 25.61 85 GLY A C 1
ATOM 617 O O . GLY A 1 85 ? 13.231 -15.066 3.705 1.00 26.47 85 GLY A O 1
ATOM 618 N N . GLU A 1 86 ? 14.996 -14.413 4.952 1.00 24.20 86 GLU A N 1
ATOM 619 C CA . GLU A 1 86 ? 14.199 -14.174 6.157 1.00 23.70 86 GLU A CA 1
ATOM 620 C C . GLU A 1 86 ? 13.588 -12.776 6.178 1.00 22.80 86 GLU A C 1
ATOM 621 O O . GLU A 1 86 ? 14.217 -11.810 5.757 1.00 22.42 86 GLU A O 1
ATOM 627 N N . VAL A 1 87 ? 12.361 -12.670 6.678 1.00 21.35 87 VAL A N 1
ATOM 628 C CA . VAL A 1 87 ? 11.702 -11.377 6.760 1.00 19.78 87 VAL A CA 1
ATOM 629 C C . VAL A 1 87 ? 12.310 -10.543 7.877 1.00 18.30 87 VAL A C 1
ATOM 630 O O . VAL A 1 87 ? 12.356 -10.964 9.029 1.00 17.61 87 VAL A O 1
ATOM 634 N N . LYS A 1 88 ? 12.791 -9.361 7.516 1.00 16.80 88 LYS A N 1
ATOM 635 C CA . LYS A 1 88 ? 13.373 -8.427 8.466 1.00 15.33 88 LYS A CA 1
ATOM 636 C C . LYS A 1 88 ? 12.369 -7.279 8.568 1.00 14.46 88 LYS A C 1
ATOM 637 O O . LYS A 1 88 ? 11.845 -6.829 7.555 1.00 16.37 88 LYS A O 1
ATOM 643 N N . VAL A 1 89 ? 12.080 -6.820 9.778 1.00 12.29 89 VAL A N 1
ATOM 644 C CA . VAL A 1 89 ? 11.143 -5.726 9.962 1.00 11.86 89 VAL A CA 1
ATOM 645 C C . VAL A 1 89 ? 11.920 -4.505 10.411 1.00 11.64 89 VAL A C 1
ATOM 646 O O . VAL A 1 89 ? 12.416 -4.475 11.535 1.00 12.67 89 VAL A O 1
ATOM 650 N N . ILE A 1 90 ? 12.028 -3.503 9.536 1.00 11.99 90 ILE A N 1
ATOM 651 C CA . ILE A 1 90 ? 12.770 -2.288 9.858 1.00 10.40 90 ILE A CA 1
ATOM 652 C C . ILE A 1 90 ? 11.899 -1.204 10.477 1.00 12.88 90 ILE A C 1
ATOM 653 O O . ILE A 1 90 ? 11.097 -0.578 9.794 1.00 13.98 90 ILE A O 1
ATOM 658 N N . LEU A 1 91 ? 12.069 -0.974 11.774 1.00 13.56 91 LEU A N 1
ATOM 659 C CA . LEU A 1 91 ? 11.285 0.030 12.484 1.00 13.17 91 LEU A CA 1
ATOM 660 C C . LEU A 1 91 ? 12.075 1.296 12.704 1.00 12.91 91 LEU A C 1
ATOM 661 O O . LEU A 1 91 ? 13.295 1.259 12.841 1.00 12.24 91 LEU A O 1
ATOM 666 N N . TYR A 1 92 ? 11.362 2.416 12.739 1.00 13.84 92 TYR A N 1
ATOM 667 C CA . TYR A 1 92 ? 11.975 3.716 12.968 1.00 14.78 92 TYR A CA 1
ATOM 668 C C . TYR A 1 92 ? 11.286 4.408 14.140 1.00 16.00 92 TYR A C 1
ATOM 669 O O . TYR A 1 92 ? 10.074 4.654 14.099 1.00 16.05 92 TYR A O 1
ATOM 678 N N . ASN A 1 93 ? 12.060 4.721 15.179 1.00 17.11 93 ASN A N 1
ATOM 679 C CA . ASN A 1 93 ? 11.529 5.372 16.374 1.00 18.93 93 ASN A CA 1
ATOM 680 C C . ASN A 1 93 ? 11.425 6.897 16.231 1.00 20.06 93 ASN A C 1
ATOM 681 O O . ASN A 1 93 ? 12.423 7.609 16.206 1.00 20.68 93 ASN A O 1
ATOM 686 N N . THR A 1 94 ? 10.195 7.384 16.143 1.00 21.60 94 THR A N 1
ATOM 687 C CA . THR A 1 94 ? 9.901 8.804 15.988 1.00 22.95 94 THR A CA 1
ATOM 688 C C . THR A 1 94 ? 10.111 9.605 17.272 1.00 26.01 94 THR A C 1
ATOM 689 O O . THR A 1 94 ? 10.197 10.838 17.249 1.00 26.41 94 THR A O 1
ATOM 693 N N . THR A 1 95 ? 10.211 8.875 18.378 1.00 28.91 95 THR A N 1
ATOM 694 C CA . THR A 1 95 ? 10.346 9.431 19.719 1.00 30.89 95 THR A CA 1
ATOM 695 C C . THR A 1 95 ? 11.746 9.825 20.181 1.00 32.16 95 THR A C 1
ATOM 696 O O . THR A 1 95 ? 12.758 9.464 19.574 1.00 31.82 95 THR A O 1
ATOM 700 N N . GLU A 1 96 ? 11.775 10.583 21.275 1.00 33.89 96 GLU A N 1
ATOM 701 C CA . GLU A 1 96 ? 13.011 11.017 21.896 1.00 35.43 96 GLU A CA 1
ATOM 702 C C . GLU A 1 96 ? 13.329 9.992 22.982 1.00 34.84 96 GLU A C 1
ATOM 703 O O . GLU A 1 96 ? 14.337 10.101 23.676 1.00 34.37 96 GLU A O 1
ATOM 709 N N . ARG A 1 97 ? 12.451 9.006 23.136 1.00 34.68 97 ARG A N 1
ATOM 710 C CA . ARG A 1 97 ? 12.655 7.957 24.127 1.00 35.37 97 ARG A CA 1
ATOM 711 C C . ARG A 1 97 ? 12.680 6.582 23.456 1.00 34.25 97 ARG A C 1
ATOM 712 O O . ARG A 1 97 ? 11.866 6.298 22.572 1.00 33.93 97 ARG A O 1
ATOM 720 N N . ASP A 1 98 ? 13.627 5.745 23.880 1.00 33.30 98 ASP A N 1
ATOM 721 C CA . ASP A 1 98 ? 13.798 4.398 23.340 1.00 32.04 98 ASP A CA 1
ATOM 722 C C . ASP A 1 98 ? 12.559 3.545 23.463 1.00 31.07 98 ASP A C 1
ATOM 723 O O . ASP A 1 98 ? 11.676 3.832 24.264 1.00 30.74 98 ASP A O 1
ATOM 728 N N . TYR A 1 99 ? 12.501 2.495 22.652 1.00 30.26 99 TYR A N 1
ATOM 729 C CA . TYR A 1 99 ? 11.384 1.567 22.691 1.00 29.08 99 TYR A CA 1
ATOM 730 C C . TYR A 1 99 ? 11.956 0.179 22.916 1.00 28.87 99 TYR A C 1
ATOM 731 O O . TYR A 1 99 ? 12.997 -0.167 22.354 1.00 29.13 99 TYR A O 1
ATOM 740 N N . ILE A 1 100 ? 11.277 -0.610 23.739 1.00 28.17 100 ILE A N 1
ATOM 741 C CA . ILE A 1 100 ? 11.729 -1.957 24.049 1.00 28.14 100 ILE A CA 1
ATOM 742 C C . ILE A 1 100 ? 10.889 -3.016 23.353 1.00 28.11 100 ILE A C 1
ATOM 743 O O . ILE A 1 100 ? 9.659 -2.956 23.359 1.00 28.56 100 ILE A O 1
ATOM 748 N N . ILE A 1 101 ? 11.567 -3.984 22.747 1.00 28.44 101 ILE A N 1
ATOM 749 C CA . ILE A 1 101 ? 10.897 -5.080 22.054 1.00 28.66 101 ILE A CA 1
ATOM 750 C C . ILE A 1 101 ? 11.400 -6.399 22.628 1.00 28.70 101 ILE A C 1
ATOM 751 O O . ILE A 1 101 ? 12.600 -6.574 22.840 1.00 28.93 101 ILE A O 1
ATOM 756 N N . LYS A 1 102 ? 10.475 -7.318 22.882 1.00 28.67 102 LYS A N 1
ATOM 757 C CA . LYS A 1 102 ? 10.817 -8.621 23.435 1.00 29.11 102 LYS A CA 1
ATOM 758 C C . LYS A 1 102 ? 10.332 -9.780 22.568 1.00 29.46 102 LYS A C 1
ATOM 759 O O . LYS A 1 102 ? 9.243 -9.711 21.998 1.00 29.55 102 LYS A O 1
ATOM 765 N N . LYS A 1 103 ? 11.143 -10.838 22.472 1.00 29.40 103 LYS A N 1
ATOM 766 C CA . LYS A 1 103 ? 10.784 -12.022 21.695 1.00 29.87 103 LYS A CA 1
ATOM 767 C C . LYS A 1 103 ? 9.291 -12.243 21.862 1.00 29.71 103 LYS A C 1
ATOM 768 O O . LYS A 1 103 ? 8.790 -12.256 22.980 1.00 31.44 103 LYS A O 1
ATOM 774 N N . GLY A 1 104 ? 8.572 -12.404 20.762 1.00 29.19 104 GLY A N 1
ATOM 775 C CA . GLY A 1 104 ? 7.142 -12.626 20.868 1.00 27.75 104 GLY A CA 1
ATOM 776 C C . GLY A 1 104 ? 6.274 -11.430 20.539 1.00 26.90 104 GLY A C 1
ATOM 777 O O . GLY A 1 104 ? 5.191 -11.600 19.976 1.00 27.80 104 GLY A O 1
ATOM 778 N N . ASP A 1 105 ? 6.733 -10.228 20.882 1.00 25.23 105 ASP A N 1
ATOM 779 C CA . ASP A 1 105 ? 5.962 -9.015 20.614 1.00 24.33 105 ASP A CA 1
ATOM 780 C C . ASP A 1 105 ? 5.562 -8.871 19.158 1.00 23.43 105 ASP A C 1
ATOM 781 O O . ASP A 1 105 ? 6.395 -9.009 18.265 1.00 23.95 105 ASP A O 1
ATOM 786 N N . ARG A 1 106 ? 4.287 -8.594 18.916 1.00 22.20 106 ARG A N 1
ATOM 787 C CA . ARG A 1 106 ? 3.835 -8.382 17.554 1.00 21.32 106 ARG A CA 1
ATOM 788 C C . ARG A 1 106 ? 4.358 -6.983 17.226 1.00 19.22 106 ARG A C 1
ATOM 789 O O . ARG A 1 106 ? 3.909 -6.001 17.796 1.00 19.18 106 ARG A O 1
ATOM 797 N N . ILE A 1 107 ? 5.325 -6.906 16.318 1.00 17.28 107 ILE A N 1
ATOM 798 C CA . ILE A 1 107 ? 5.963 -5.641 15.960 1.00 15.51 107 ILE A CA 1
ATOM 799 C C . ILE A 1 107 ? 5.522 -4.977 14.662 1.00 14.90 107 ILE A C 1
ATOM 800 O O . ILE A 1 107 ? 5.930 -3.857 14.365 1.00 15.14 107 ILE A O 1
ATOM 805 N N . ALA A 1 108 ? 4.697 -5.671 13.893 1.00 14.10 108 ALA A N 1
ATOM 806 C CA . ALA A 1 108 ? 4.202 -5.154 12.624 1.00 14.36 108 ALA A CA 1
ATOM 807 C C . ALA A 1 108 ? 3.096 -6.079 12.136 1.00 14.74 108 ALA A C 1
ATOM 808 O O . ALA A 1 108 ? 2.550 -6.871 12.910 1.00 17.18 108 ALA A O 1
ATOM 810 N N . GLN A 1 109 ? 2.758 -5.988 10.858 1.00 14.05 109 GLN A N 1
ATOM 811 C CA . GLN A 1 109 ? 1.721 -6.841 10.307 1.00 14.03 109 GLN A CA 1
ATOM 812 C C . GLN A 1 109 ? 1.922 -6.963 8.807 1.00 14.63 109 GLN A C 1
ATOM 813 O O . GLN A 1 109 ? 2.220 -5.981 8.132 1.00 14.75 109 GLN A O 1
ATOM 819 N N . LEU A 1 110 ? 1.770 -8.176 8.291 1.00 14.54 110 LEU A N 1
ATOM 820 C CA . LEU A 1 110 ? 1.937 -8.421 6.864 1.00 14.62 110 LEU A CA 1
ATOM 821 C C . LEU A 1 110 ? 0.599 -8.249 6.164 1.00 14.61 110 LEU A C 1
ATOM 822 O O . LEU A 1 110 ? -0.440 -8.600 6.708 1.00 15.22 110 LEU A O 1
ATOM 827 N N . ILE A 1 111 ? 0.621 -7.688 4.964 1.00 14.98 111 ILE A N 1
ATOM 828 C CA . ILE A 1 111 ? -0.607 -7.499 4.206 1.00 13.69 111 ILE A CA 1
ATOM 829 C C . ILE A 1 111 ? -0.344 -7.909 2.772 1.00 13.59 111 ILE A C 1
ATOM 830 O O . ILE A 1 111 ? 0.430 -7.268 2.064 1.00 13.47 111 ILE A O 1
ATOM 835 N N . LEU A 1 112 ? -0.979 -8.997 2.359 1.00 13.53 112 LEU A N 1
ATOM 836 C CA . LEU A 1 112 ? -0.844 -9.488 0.999 1.00 12.88 112 LEU A CA 1
ATOM 837 C C . LEU A 1 112 ? -1.642 -8.551 0.094 1.00 13.52 112 LEU A C 1
ATOM 838 O O . LEU A 1 112 ? -2.845 -8.728 -0.098 1.00 14.39 112 LEU A O 1
ATOM 843 N N . GLU A 1 113 ? -0.974 -7.545 -0.456 1.00 13.39 113 GLU A N 1
ATOM 844 C CA . GLU A 1 113 ? -1.659 -6.591 -1.308 1.00 15.06 113 GLU A CA 1
ATOM 845 C C . GLU A 1 113 ? -1.585 -7.008 -2.757 1.00 15.79 113 GLU A C 1
ATOM 846 O O . GLU A 1 113 ? -0.509 -7.325 -3.259 1.00 15.41 113 GLU A O 1
ATOM 852 N N . GLN A 1 114 ? -2.732 -7.000 -3.429 1.00 17.67 114 GLN A N 1
ATOM 853 C CA . GLN A 1 114 ? -2.796 -7.385 -4.840 1.00 19.22 114 GLN A CA 1
ATOM 854 C C . GLN A 1 114 ? -2.191 -6.323 -5.761 1.00 18.88 114 GLN A C 1
ATOM 855 O O . GLN A 1 114 ? -2.555 -5.144 -5.714 1.00 18.21 114 GLN A O 1
ATOM 861 N N . ILE A 1 115 ? -1.267 -6.749 -6.608 1.00 19.19 115 ILE A N 1
ATOM 862 C CA . ILE A 1 115 ? -0.642 -5.829 -7.537 1.00 19.97 115 ILE A CA 1
ATOM 863 C C . ILE A 1 115 ? -0.680 -6.424 -8.924 1.00 21.91 115 ILE A C 1
ATOM 864 O O . ILE A 1 115 ? -0.883 -7.623 -9.085 1.00 23.23 115 ILE A O 1
ATOM 869 N N . VAL A 1 116 ? -0.500 -5.571 -9.924 1.00 23.64 116 VAL A N 1
ATOM 870 C CA . VAL A 1 116 ? -0.488 -5.988 -11.320 1.00 24.45 116 VAL A CA 1
ATOM 871 C C . VAL A 1 116 ? 0.944 -5.833 -11.780 1.00 24.63 116 VAL A C 1
ATOM 872 O O . VAL A 1 116 ? 1.555 -4.784 -11.592 1.00 23.80 116 VAL A O 1
ATOM 876 N N . THR A 1 117 ? 1.490 -6.877 -12.376 1.00 26.00 117 THR A N 1
ATOM 877 C CA . THR A 1 117 ? 2.859 -6.791 -12.835 1.00 28.55 117 THR A CA 1
ATOM 878 C C . THR A 1 117 ? 2.969 -6.967 -14.355 1.00 29.29 117 THR A C 1
ATOM 879 O O . THR A 1 117 ? 3.424 -7.999 -14.845 1.00 29.61 117 THR A O 1
ATOM 883 N N . PRO A 1 118 ? 2.545 -5.947 -15.124 1.00 30.02 118 PRO A N 1
ATOM 884 C CA . PRO A 1 118 ? 2.590 -5.981 -16.588 1.00 30.02 118 PRO A CA 1
ATOM 885 C C . PRO A 1 118 ? 3.949 -5.546 -17.119 1.00 30.15 118 PRO A C 1
ATOM 886 O O . PRO A 1 118 ? 4.878 -5.283 -16.351 1.00 29.48 118 PRO A O 1
ATOM 890 N N . GLY A 1 119 ? 4.059 -5.468 -18.439 1.00 30.09 119 GLY A N 1
ATOM 891 C CA . GLY A 1 119 ? 5.316 -5.061 -19.032 1.00 30.75 119 GLY A CA 1
ATOM 892 C C . GLY A 1 119 ? 5.333 -3.564 -19.205 1.00 31.44 119 GLY A C 1
ATOM 893 O O . GLY A 1 119 ? 4.308 -2.909 -19.018 1.00 31.13 119 GLY A O 1
ATOM 894 N N . VAL A 1 120 ? 6.484 -3.009 -19.558 1.00 32.72 120 VAL A N 1
ATOM 895 C CA . VAL A 1 120 ? 6.560 -1.566 -19.751 1.00 35.63 120 VAL A CA 1
ATOM 896 C C . VAL A 1 120 ? 6.405 -1.177 -21.227 1.00 36.82 120 VAL A C 1
ATOM 897 O O . VAL A 1 120 ? 6.981 -1.812 -22.121 1.00 37.11 120 VAL A O 1
ATOM 901 N N . ALA A 1 121 ? 5.603 -0.141 -21.463 1.00 37.07 121 ALA A N 1
ATOM 902 C CA . ALA A 1 121 ? 5.368 0.385 -22.798 1.00 37.10 121 ALA A CA 1
ATOM 903 C C . ALA A 1 121 ? 5.976 1.783 -22.815 1.00 38.12 121 ALA A C 1
ATOM 904 O O . ALA A 1 121 ? 5.519 2.681 -22.102 1.00 37.60 121 ALA A O 1
ATOM 906 N N . VAL A 1 122 ? 7.023 1.953 -23.615 1.00 39.79 122 VAL A N 1
ATOM 907 C CA . VAL A 1 122 ? 7.705 3.233 -23.722 1.00 41.62 122 VAL A CA 1
ATOM 908 C C . VAL A 1 122 ? 7.152 4.035 -24.891 1.00 43.52 122 VAL A C 1
ATOM 909 O O . VAL A 1 122 ? 7.139 3.560 -26.023 1.00 44.08 122 VAL A O 1
ATOM 913 N N . VAL A 1 123 ? 6.689 5.249 -24.614 1.00 46.11 123 VAL A N 1
ATOM 914 C CA . VAL A 1 123 ? 6.153 6.104 -25.662 1.00 48.97 123 VAL A CA 1
ATOM 915 C C . VAL A 1 123 ? 7.234 7.104 -26.036 1.00 51.70 123 VAL A C 1
ATOM 916 O O . VAL A 1 123 ? 8.259 7.194 -25.361 1.00 51.17 123 VAL A O 1
ATOM 920 N N . LEU A 1 124 ? 6.991 7.851 -27.109 1.00 55.91 124 LEU A N 1
ATOM 921 C CA . LEU A 1 124 ? 7.930 8.853 -27.614 1.00 59.98 124 LEU A CA 1
ATOM 922 C C . LEU A 1 124 ? 8.973 8.145 -28.487 1.00 61.73 124 LEU A C 1
ATOM 923 O O . LEU A 1 124 ? 10.098 8.628 -28.655 1.00 62.31 124 LEU A O 1
ATOM 928 N N . ASP A 1 125 ? 8.573 7.000 -29.042 1.00 63.67 125 ASP A N 1
ATOM 929 C CA . ASP A 1 125 ? 9.430 6.179 -29.898 1.00 66.09 125 ASP A CA 1
ATOM 930 C C . ASP A 1 125 ? 10.453 5.429 -29.046 1.00 66.19 125 ASP A C 1
ATOM 931 O O . ASP A 1 125 ? 11.661 5.754 -29.130 1.00 65.93 125 ASP A O 1
ATOM 936 N N . MET B 1 1 ? -6.175 24.908 58.905 1.00 65.04 1 MET B N 1
ATOM 937 C CA . MET B 1 1 ? -6.625 24.335 57.600 1.00 65.73 1 MET B CA 1
ATOM 938 C C . MET B 1 1 ? -5.705 23.202 57.147 1.00 64.31 1 MET B C 1
ATOM 939 O O . MET B 1 1 ? -4.667 23.450 56.523 1.00 64.44 1 MET B O 1
ATOM 944 N N . SER B 1 2 ? -6.092 21.966 57.469 1.00 61.97 2 SER B N 1
ATOM 945 C CA . SER B 1 2 ? -5.313 20.791 57.098 1.00 59.18 2 SER B CA 1
ATOM 946 C C . SER B 1 2 ? -4.686 21.018 55.726 1.00 57.45 2 SER B C 1
ATOM 947 O O . SER B 1 2 ? -3.503 21.344 55.625 1.00 56.90 2 SER B O 1
ATOM 950 N N . SER B 1 3 ? -5.495 20.855 54.681 1.00 55.14 3 SER B N 1
ATOM 951 C CA . SER B 1 3 ? -5.063 21.050 53.300 1.00 52.51 3 SER B CA 1
ATOM 952 C C . SER B 1 3 ? -3.766 20.351 52.909 1.00 50.53 3 SER B C 1
ATOM 953 O O . SER B 1 3 ? -3.040 19.809 53.746 1.00 50.18 3 SER B O 1
ATOM 956 N N . LEU B 1 4 ? -3.480 20.381 51.617 1.00 47.83 4 LEU B N 1
ATOM 957 C CA . LEU B 1 4 ? -2.286 19.752 51.094 1.00 46.04 4 LEU B CA 1
ATOM 958 C C . LEU B 1 4 ? -1.415 20.819 50.444 1.00 45.09 4 LEU B C 1
ATOM 959 O O . LEU B 1 4 ? -1.662 21.224 49.306 1.00 44.49 4 LEU B O 1
ATOM 964 N N . LEU B 1 5 ? -0.402 21.290 51.164 1.00 44.53 5 LEU B N 1
ATOM 965 C CA . LEU B 1 5 ? 0.466 22.311 50.600 1.00 44.92 5 LEU B CA 1
ATOM 966 C C . LEU B 1 5 ? 1.427 21.642 49.626 1.00 44.73 5 LEU B C 1
ATOM 967 O O . LEU B 1 5 ? 2.363 20.960 50.036 1.00 44.51 5 LEU B O 1
ATOM 972 N N . VAL B 1 6 ? 1.164 21.835 48.334 1.00 44.79 6 VAL B N 1
ATOM 973 C CA . VAL B 1 6 ? 1.973 21.270 47.256 1.00 44.94 6 VAL B CA 1
ATOM 974 C C . VAL B 1 6 ? 2.874 22.340 46.640 1.00 45.10 6 VAL B C 1
ATOM 975 O O . VAL B 1 6 ? 2.414 23.175 45.857 1.00 45.10 6 VAL B O 1
ATOM 979 N N . LYS B 1 7 ? 4.158 22.304 46.980 1.00 44.71 7 LYS B N 1
ATOM 980 C CA . LYS B 1 7 ? 5.113 23.286 46.474 1.00 44.33 7 LYS B CA 1
ATOM 981 C C . LYS B 1 7 ? 5.860 22.807 45.221 1.00 43.68 7 LYS B C 1
ATOM 982 O O . LYS B 1 7 ? 6.902 22.149 45.323 1.00 43.40 7 LYS B O 1
ATOM 988 N N . LYS B 1 8 ? 5.328 23.135 44.042 1.00 42.69 8 LYS B N 1
ATOM 989 C CA . LYS B 1 8 ? 5.970 22.738 42.787 1.00 42.13 8 LYS B CA 1
ATOM 990 C C . LYS B 1 8 ? 7.457 23.116 42.815 1.00 42.48 8 LYS B C 1
ATOM 991 O O . LYS B 1 8 ? 7.812 24.199 43.276 1.00 43.18 8 LYS B O 1
ATOM 997 N N . LEU B 1 9 ? 8.329 22.229 42.338 1.00 42.46 9 LEU B N 1
ATOM 998 C CA . LEU B 1 9 ? 9.766 22.507 42.344 1.00 42.39 9 LEU B CA 1
ATOM 999 C C . LEU B 1 9 ? 10.369 22.677 40.952 1.00 42.77 9 LEU B C 1
ATOM 1000 O O . LEU B 1 9 ? 11.518 23.088 40.813 1.00 41.93 9 LEU B O 1
ATOM 1005 N N . VAL B 1 10 ? 9.598 22.348 39.924 1.00 44.02 10 VAL B N 1
ATOM 1006 C CA . VAL B 1 10 ? 10.048 22.503 38.543 1.00 45.97 10 VAL B CA 1
ATOM 1007 C C . VAL B 1 10 ? 8.830 22.849 37.703 1.00 47.33 10 VAL B C 1
ATOM 1008 O O . VAL B 1 10 ? 7.711 22.456 38.028 1.00 47.64 10 VAL B O 1
ATOM 1012 N N . GLU B 1 11 ? 9.046 23.591 36.628 1.00 49.34 11 GLU B N 1
ATOM 1013 C CA . GLU B 1 11 ? 7.953 23.990 35.749 1.00 51.79 11 GLU B CA 1
ATOM 1014 C C . GLU B 1 11 ? 6.993 22.850 35.356 1.00 51.08 11 GLU B C 1
ATOM 1015 O O . GLU B 1 11 ? 5.766 22.988 35.480 1.00 50.66 11 GLU B O 1
ATOM 1021 N N . SER B 1 12 ? 7.564 21.732 34.901 1.00 50.15 12 SER B N 1
ATOM 1022 C CA . SER B 1 12 ? 6.803 20.563 34.456 1.00 48.68 12 SER B CA 1
ATOM 1023 C C . S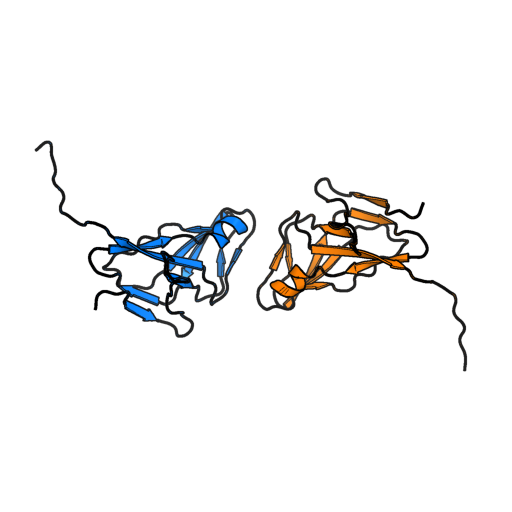ER B 1 12 ? 5.848 19.991 35.498 1.00 47.51 12 SER B C 1
ATOM 1024 O O . SER B 1 12 ? 4.642 19.885 35.250 1.00 46.59 12 SER B O 1
ATOM 1027 N N . ALA B 1 13 ? 6.400 19.625 36.653 1.00 46.39 13 ALA B N 1
ATOM 1028 C CA . ALA B 1 13 ? 5.642 19.061 37.774 1.00 45.78 13 ALA B CA 1
ATOM 1029 C C . ALA B 1 13 ? 4.136 19.353 37.751 1.00 45.05 13 ALA B C 1
ATOM 1030 O O . ALA B 1 13 ? 3.721 20.509 37.656 1.00 45.52 13 ALA B O 1
ATOM 1032 N N . THR B 1 14 ? 3.324 18.302 37.842 1.00 43.85 14 THR B N 1
ATOM 1033 C CA . THR B 1 14 ? 1.870 18.456 37.847 1.00 43.26 14 THR B CA 1
ATOM 1034 C C . THR B 1 14 ? 1.409 18.679 39.286 1.00 43.85 14 THR B C 1
ATOM 1035 O O . THR B 1 14 ? 2.196 18.545 40.218 1.00 44.32 14 THR B O 1
ATOM 1039 N N . THR B 1 15 ? 0.138 19.014 39.474 1.00 44.46 15 THR B N 1
ATOM 1040 C CA . THR B 1 15 ? -0.375 19.249 40.818 1.00 45.33 15 THR B CA 1
ATOM 1041 C C . THR B 1 15 ? -1.354 18.171 41.316 1.00 44.87 15 THR B C 1
ATOM 1042 O O . THR B 1 15 ? -2.445 17.994 40.761 1.00 45.06 15 THR B O 1
ATOM 1046 N N . PRO B 1 16 ? -0.964 17.439 42.379 1.00 44.12 16 PRO B N 1
ATOM 1047 C CA . PRO B 1 16 ? -1.750 16.369 43.004 1.00 43.89 16 PRO B CA 1
ATOM 1048 C C . PRO B 1 16 ? -3.253 16.631 43.038 1.00 44.01 16 PRO B C 1
ATOM 1049 O O . PRO B 1 16 ? -3.753 17.372 43.875 1.00 44.20 16 PRO B O 1
ATOM 1053 N N . MET B 1 17 ? -3.965 15.996 42.120 1.00 44.80 17 MET B N 1
ATOM 1054 C CA . MET B 1 17 ? -5.407 16.146 42.006 1.00 46.04 17 MET B CA 1
ATOM 1055 C C . MET B 1 17 ? -6.074 14.763 42.079 1.00 44.84 17 MET B C 1
ATOM 1056 O O . MET B 1 17 ? -5.459 13.761 41.712 1.00 44.73 17 MET B O 1
ATOM 1061 N N . ARG B 1 18 ? -7.317 14.705 42.557 1.00 43.29 18 ARG B N 1
ATOM 1062 C CA . ARG B 1 18 ? -8.048 13.434 42.662 1.00 42.20 18 ARG B CA 1
ATOM 1063 C C . ARG B 1 18 ? -8.951 13.243 41.444 1.00 42.48 18 ARG B C 1
ATOM 1064 O O . ARG B 1 18 ? -10.028 13.829 41.365 1.00 43.22 18 ARG B O 1
ATOM 1072 N N . GLY B 1 19 ? -8.520 12.407 40.506 1.00 42.54 19 GLY B N 1
ATOM 1073 C CA . GLY B 1 19 ? -9.291 12.186 39.295 1.00 42.09 19 GLY B CA 1
ATOM 1074 C C . GLY B 1 19 ? -10.709 11.681 39.470 1.00 41.28 19 GLY B C 1
ATOM 1075 O O . GLY B 1 19 ? -11.376 11.354 38.492 1.00 41.48 19 GLY B O 1
ATOM 1076 N N . SER B 1 20 ? -11.185 11.619 40.704 1.00 40.72 20 SER B N 1
ATOM 1077 C CA . SER B 1 20 ? -12.530 11.128 40.947 1.00 40.88 20 SER B CA 1
ATOM 1078 C C . SER B 1 20 ? -13.152 11.822 42.141 1.00 40.91 20 SER B C 1
ATOM 1079 O O . SER B 1 20 ? -12.455 12.359 42.998 1.00 40.41 20 SER B O 1
ATOM 1082 N N . GLU B 1 21 ? -14.474 11.800 42.195 1.00 41.55 21 GLU B N 1
ATOM 1083 C CA . GLU B 1 21 ? -15.187 12.448 43.276 1.00 42.29 21 GLU B CA 1
ATOM 1084 C C . GLU B 1 21 ? -14.955 11.742 44.595 1.00 40.78 21 GLU B C 1
ATOM 1085 O O . GLU B 1 21 ? -14.656 12.378 45.601 1.00 40.71 21 GLU B O 1
ATOM 1091 N N . GLY B 1 22 ? -15.097 10.422 44.582 1.00 39.59 22 GLY B N 1
ATOM 1092 C CA . GLY B 1 22 ? -14.919 9.641 45.794 1.00 38.56 22 GLY B CA 1
ATOM 1093 C C . GLY B 1 22 ? -13.527 9.066 45.952 1.00 37.24 22 GLY B C 1
ATOM 1094 O O . GLY B 1 22 ? -13.286 8.235 46.833 1.00 37.37 22 GLY B O 1
ATOM 1095 N N . ALA B 1 23 ? -12.615 9.514 45.095 1.00 35.54 23 ALA B N 1
ATOM 1096 C CA . ALA B 1 23 ? -11.231 9.060 45.122 1.00 34.45 23 ALA B CA 1
ATOM 1097 C C . ALA B 1 23 ? -10.696 8.965 46.555 1.00 33.87 23 ALA B C 1
ATOM 1098 O O . ALA B 1 23 ? -11.259 9.560 47.479 1.00 33.43 23 ALA B O 1
ATOM 1100 N N . ALA B 1 24 ? -9.616 8.206 46.733 1.00 32.34 24 ALA B N 1
ATOM 1101 C CA . ALA B 1 24 ? -9.006 8.041 48.045 1.00 30.63 24 ALA B CA 1
ATOM 1102 C C . ALA B 1 24 ? -7.617 8.649 48.014 1.00 30.19 24 ALA B C 1
ATOM 1103 O O . ALA B 1 24 ? -7.004 8.887 49.055 1.00 29.84 24 ALA B O 1
ATOM 1105 N N . GLY B 1 25 ? -7.128 8.909 46.809 1.00 29.55 25 GLY B N 1
ATOM 1106 C CA . GLY B 1 25 ? -5.802 9.470 46.681 1.00 29.21 25 GLY B CA 1
ATOM 1107 C C . GLY B 1 25 ? -5.595 10.441 45.539 1.00 29.60 25 GLY B C 1
ATOM 1108 O O . GLY B 1 25 ? -6.271 10.394 44.504 1.00 28.89 25 GLY B O 1
ATOM 1109 N N . TYR B 1 26 ? -4.619 11.315 45.744 1.00 29.93 26 TYR B N 1
ATOM 1110 C CA . TYR B 1 26 ? -4.253 12.347 44.794 1.00 31.12 26 TYR B CA 1
ATOM 1111 C C . TYR B 1 26 ? -3.213 11.800 43.816 1.00 31.42 26 TYR B C 1
ATOM 1112 O O . TYR B 1 26 ? -2.152 11.321 44.225 1.00 32.03 26 TYR B O 1
ATOM 1121 N N . ASP B 1 27 ? -3.526 11.856 42.525 1.00 30.73 27 ASP B N 1
ATOM 1122 C CA . ASP B 1 27 ? -2.609 11.375 41.500 1.00 30.41 27 ASP B CA 1
ATOM 1123 C C . ASP B 1 27 ? -1.307 12.171 41.576 1.00 29.97 27 ASP B C 1
ATOM 1124 O O . ASP B 1 27 ? -1.329 13.389 41.743 1.00 29.43 27 ASP B O 1
ATOM 1129 N N . ILE B 1 28 ? -0.172 11.488 41.479 1.00 29.69 28 ILE B N 1
ATOM 1130 C CA . ILE B 1 28 ? 1.106 12.186 41.490 1.00 29.17 28 ILE B CA 1
ATOM 1131 C C . ILE B 1 28 ? 1.838 11.731 40.214 1.00 29.96 28 ILE B C 1
ATOM 1132 O O . ILE B 1 28 ? 2.085 10.544 39.996 1.00 28.40 28 ILE B O 1
ATOM 1137 N N . SER B 1 29 ? 2.146 12.695 39.350 1.00 31.74 29 SER B N 1
ATOM 1138 C CA . SER B 1 29 ? 2.783 12.410 38.071 1.00 32.66 29 SER B CA 1
ATOM 1139 C C . SER B 1 29 ? 4.298 12.496 38.026 1.00 33.07 29 SER B C 1
ATOM 1140 O O . SER B 1 29 ? 4.923 13.147 38.853 1.00 32.27 29 SER B O 1
ATOM 1143 N N . SER B 1 30 ? 4.877 11.832 37.031 1.00 34.64 30 SER B N 1
ATOM 1144 C CA . SER B 1 30 ? 6.318 11.824 36.848 1.00 37.28 30 SER B CA 1
ATOM 1145 C C . SER B 1 30 ? 6.750 13.125 36.207 1.00 39.37 30 SER B C 1
ATOM 1146 O O . SER B 1 30 ? 6.054 13.668 35.348 1.00 39.68 30 SER B O 1
ATOM 1149 N N . VAL B 1 31 ? 7.914 13.615 36.614 1.00 41.18 31 VAL B N 1
ATOM 1150 C CA . VAL B 1 31 ? 8.430 14.867 36.084 1.00 42.25 31 VAL B CA 1
ATOM 1151 C C . VAL B 1 31 ? 9.545 14.641 35.072 1.00 42.23 31 VAL B C 1
ATOM 1152 O O . VAL B 1 31 ? 9.942 15.562 34.364 1.00 43.18 31 VAL B O 1
ATOM 1156 N N . GLU B 1 32 ? 10.042 13.416 34.988 1.00 42.30 32 GLU B N 1
ATOM 1157 C CA . GLU B 1 32 ? 11.118 13.121 34.052 1.00 43.14 32 GLU B CA 1
ATOM 1158 C C . GLU B 1 32 ? 10.699 12.006 33.111 1.00 42.97 32 GLU B C 1
ATOM 1159 O O . GLU B 1 32 ? 9.522 11.669 33.017 1.00 43.50 32 GLU B O 1
ATOM 1165 N N . ASP B 1 33 ? 11.674 11.447 32.408 1.00 42.32 33 ASP B N 1
ATOM 1166 C CA . ASP B 1 33 ? 11.438 10.334 31.498 1.00 41.36 33 ASP B CA 1
ATOM 1167 C C . ASP B 1 33 ? 12.351 9.236 32.001 1.00 39.32 33 ASP B C 1
ATOM 1168 O O . ASP B 1 33 ? 13.569 9.369 31.938 1.00 39.97 33 ASP B O 1
ATOM 1173 N N . VAL B 1 34 ? 11.772 8.162 32.522 1.00 36.37 34 VAL B N 1
ATOM 1174 C CA . VAL B 1 34 ? 12.580 7.071 33.041 1.00 33.85 34 VAL B CA 1
ATOM 1175 C C . VAL B 1 34 ? 12.036 5.701 32.746 1.00 32.03 34 VAL B C 1
ATOM 1176 O O . VAL B 1 34 ? 10.890 5.527 32.344 1.00 31.16 34 VAL B O 1
ATOM 1180 N N . VAL B 1 35 ? 12.886 4.716 32.971 1.00 30.53 35 VAL B N 1
ATOM 1181 C CA . VAL B 1 35 ? 12.508 3.339 32.756 1.00 29.16 35 VAL B CA 1
ATOM 1182 C C . VAL B 1 35 ? 12.769 2.542 34.039 1.00 27.47 35 VAL B C 1
ATOM 1183 O O . VAL B 1 35 ? 13.883 2.540 34.579 1.00 26.90 35 VAL B O 1
ATOM 1187 N N . VAL B 1 36 ? 11.721 1.906 34.547 1.00 25.44 36 VAL B N 1
ATOM 1188 C CA . VAL B 1 36 ? 11.853 1.081 35.733 1.00 23.77 36 VAL B CA 1
ATOM 1189 C C . VAL B 1 36 ? 12.154 -0.300 35.157 1.00 22.34 36 VAL B C 1
ATOM 1190 O O . VAL B 1 36 ? 11.260 -0.979 34.657 1.00 22.85 36 VAL B O 1
ATOM 1194 N N . PRO B 1 37 ? 13.438 -0.710 35.197 1.00 21.02 37 PRO B N 1
ATOM 1195 C CA . PRO B 1 37 ? 14.022 -1.974 34.712 1.00 19.70 37 PRO B CA 1
ATOM 1196 C C . PRO B 1 37 ? 13.348 -3.301 35.069 1.00 18.51 37 PRO B C 1
ATOM 1197 O O . PRO B 1 37 ? 12.868 -3.492 36.182 1.00 17.99 37 PRO B O 1
ATOM 1201 N N . ALA B 1 38 ? 13.329 -4.218 34.106 1.00 17.30 38 ALA B N 1
ATOM 1202 C CA . ALA B 1 38 ? 12.740 -5.535 34.305 1.00 16.14 38 ALA B CA 1
ATOM 1203 C C . ALA B 1 38 ? 13.319 -6.119 35.581 1.00 15.69 38 ALA B C 1
ATOM 1204 O O . ALA B 1 38 ? 14.533 -6.166 35.743 1.00 15.81 38 ALA B O 1
ATOM 1206 N N . MET B 1 39 ? 12.440 -6.558 36.476 1.00 14.47 39 MET B N 1
ATOM 1207 C CA . MET B 1 39 ? 12.830 -7.108 37.768 1.00 14.14 39 MET B CA 1
ATOM 1208 C C . MET B 1 39 ? 13.665 -6.112 38.550 1.00 14.37 39 MET B C 1
ATOM 1209 O O . MET B 1 39 ? 14.482 -6.496 39.386 1.00 14.26 39 MET B O 1
ATOM 1214 N N . GLY B 1 40 ? 13.442 -4.829 38.282 1.00 14.79 40 GLY B N 1
ATOM 1215 C CA . GLY B 1 40 ? 14.186 -3.790 38.969 1.00 15.70 40 GLY B CA 1
ATOM 1216 C C . GLY B 1 40 ? 13.362 -2.657 39.555 1.00 16.13 40 GLY B C 1
ATOM 1217 O O . GLY B 1 40 ? 12.137 -2.639 39.463 1.00 16.03 40 GLY B O 1
ATOM 1218 N N . ARG B 1 41 ? 14.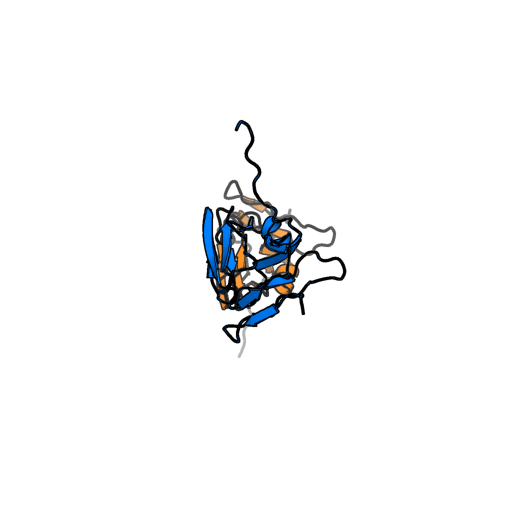053 -1.703 40.171 1.00 16.89 41 ARG B N 1
ATOM 1219 C CA . ARG B 1 41 ? 13.409 -0.554 40.782 1.00 17.38 41 ARG B CA 1
ATOM 1220 C C . ARG B 1 41 ? 14.072 0.730 40.308 1.00 17.96 41 ARG B C 1
ATOM 1221 O O . ARG B 1 41 ? 15.073 0.707 39.602 1.00 18.24 41 ARG B O 1
ATOM 1229 N N . ILE B 1 42 ? 13.499 1.858 40.693 1.00 18.82 42 ILE B N 1
ATOM 1230 C CA . ILE B 1 42 ? 14.043 3.148 40.318 1.00 19.83 42 ILE B CA 1
ATOM 1231 C C . ILE B 1 42 ? 13.305 4.204 41.113 1.00 20.01 42 ILE B C 1
ATOM 1232 O O . ILE B 1 42 ? 12.149 4.014 41.472 1.00 20.37 42 ILE B O 1
ATOM 1237 N N . ALA B 1 43 ? 13.976 5.309 41.402 1.00 20.14 43 ALA B N 1
ATOM 1238 C CA . ALA B 1 43 ? 13.349 6.373 42.156 1.00 20.64 43 ALA B CA 1
ATOM 1239 C C . ALA B 1 43 ? 12.974 7.483 41.202 1.00 22.21 43 ALA B C 1
ATOM 1240 O O . ALA B 1 43 ? 13.824 8.271 40.800 1.00 23.74 43 ALA B O 1
ATOM 1242 N N . VAL B 1 44 ? 11.701 7.543 40.830 1.00 23.65 44 VAL B N 1
ATOM 1243 C CA . VAL B 1 44 ? 11.223 8.574 39.910 1.00 24.38 44 VAL B CA 1
ATOM 1244 C C . VAL B 1 44 ? 11.038 9.922 40.617 1.00 26.12 44 VAL B C 1
ATOM 1245 O O . VAL B 1 44 ? 10.676 9.979 41.793 1.00 25.95 44 VAL B O 1
ATOM 1249 N N . SER B 1 45 ? 11.287 11.008 39.896 1.00 28.42 45 SER B N 1
ATOM 1250 C CA . SER B 1 45 ? 11.153 12.339 40.472 1.00 30.45 45 SER B CA 1
ATOM 1251 C C . SER B 1 45 ? 9.775 12.931 40.219 1.00 31.62 45 SER B C 1
ATOM 1252 O O . SER B 1 45 ? 9.291 12.941 39.084 1.00 31.85 45 SER B O 1
ATOM 1255 N N . THR B 1 46 ? 9.147 13.414 41.291 1.00 33.14 46 THR B N 1
ATOM 1256 C CA . THR B 1 46 ? 7.808 13.999 41.224 1.00 34.47 46 THR B CA 1
ATOM 1257 C C . THR B 1 46 ? 7.871 15.520 41.093 1.00 35.64 46 THR B C 1
ATOM 1258 O O . THR B 1 46 ? 6.853 16.183 40.868 1.00 35.34 46 THR B O 1
ATOM 1262 N N . GLY B 1 47 ? 9.077 16.061 41.239 1.00 37.05 47 GLY B N 1
ATOM 1263 C CA . GLY B 1 47 ? 9.281 17.496 41.126 1.00 38.63 47 GLY B CA 1
ATOM 1264 C C . GLY B 1 47 ? 8.406 18.382 42.000 1.00 38.84 47 GLY B C 1
ATOM 1265 O O . GLY B 1 47 ? 8.147 19.534 41.650 1.00 39.82 47 GLY B O 1
ATOM 1266 N N . ILE B 1 48 ? 7.948 17.856 43.133 1.00 38.09 48 ILE B N 1
ATOM 1267 C CA . ILE B 1 48 ? 7.113 18.622 44.047 1.00 36.63 48 ILE B CA 1
ATOM 1268 C C . ILE B 1 48 ? 7.388 18.158 45.472 1.00 37.53 48 ILE B C 1
ATOM 1269 O O . ILE B 1 48 ? 7.904 17.057 45.688 1.00 37.06 48 ILE B O 1
ATOM 1274 N N . SER B 1 49 ? 7.053 19.005 46.440 1.00 38.15 49 SER B N 1
ATOM 1275 C CA . SER B 1 49 ? 7.220 18.661 47.849 1.00 39.14 49 SER B CA 1
ATOM 1276 C C . SER B 1 49 ? 5.920 19.022 48.544 1.00 38.55 49 SER B C 1
ATOM 1277 O O . SER B 1 49 ? 5.213 19.930 48.103 1.00 38.28 49 SER B O 1
ATOM 1280 N N . ILE B 1 50 ? 5.584 18.313 49.616 1.00 38.01 50 ILE B N 1
ATOM 1281 C CA . ILE B 1 50 ? 4.341 18.621 50.295 1.00 38.17 50 ILE B CA 1
ATOM 1282 C C . ILE B 1 50 ? 4.415 18.633 51.812 1.00 39.09 50 ILE B C 1
ATOM 1283 O O . ILE B 1 50 ? 5.404 18.219 52.421 1.00 39.29 50 ILE B O 1
ATOM 1288 N N . ARG B 1 51 ?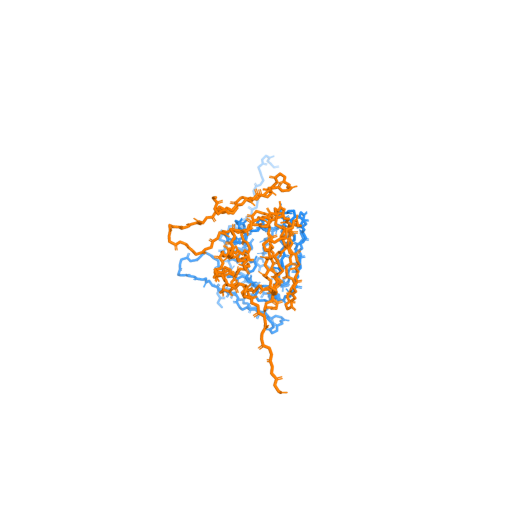 3.345 19.155 52.402 1.00 40.07 51 ARG B N 1
ATOM 1289 C CA . ARG B 1 51 ? 3.180 19.238 53.838 1.00 40.85 51 ARG B CA 1
ATOM 1290 C C . ARG B 1 51 ? 1.831 18.565 54.044 1.00 40.49 51 ARG B C 1
ATOM 1291 O O . ARG B 1 51 ? 0.804 19.049 53.573 1.00 41.08 51 ARG B O 1
ATOM 1299 N N . VAL B 1 52 ? 1.853 17.419 54.713 1.00 40.29 52 VAL B N 1
ATOM 1300 C CA . VAL B 1 52 ? 0.649 16.629 54.970 1.00 39.23 52 VAL B CA 1
ATOM 1301 C C . VAL B 1 52 ? -0.203 17.176 56.115 1.00 38.30 52 VAL B C 1
ATOM 1302 O O . VAL B 1 52 ? 0.326 17.605 57.141 1.00 37.17 52 VAL B O 1
ATOM 1306 N N . PRO B 1 53 ? -1.537 17.168 55.952 1.00 37.76 53 PRO B N 1
ATOM 1307 C CA . PRO B 1 53 ? -2.397 17.675 57.023 1.00 38.10 53 PRO B CA 1
ATOM 1308 C C . PRO B 1 53 ? -1.870 17.158 58.360 1.00 38.85 53 PRO B C 1
ATOM 1309 O O . PRO B 1 53 ? -1.305 16.066 58.415 1.00 40.60 53 PRO B O 1
ATOM 1313 N N . ASP B 1 54 ? -2.024 17.933 59.429 1.00 38.63 54 ASP B N 1
ATOM 1314 C CA . ASP B 1 54 ? -1.533 17.485 60.727 1.00 38.20 54 ASP B CA 1
ATOM 1315 C C . ASP B 1 54 ? -2.219 16.164 61.107 1.00 36.75 54 ASP B C 1
ATOM 1316 O O . ASP B 1 54 ? -3.266 15.816 60.556 1.00 35.69 54 ASP B O 1
ATOM 1321 N N . GLY B 1 55 ? -1.610 15.431 62.036 1.00 35.44 55 GLY B N 1
ATOM 1322 C CA . GLY B 1 55 ? -2.162 14.165 62.493 1.00 33.45 55 GLY B CA 1
ATOM 1323 C C . GLY B 1 55 ? -2.450 13.153 61.400 1.00 31.72 55 GLY B C 1
ATOM 1324 O O . GLY B 1 55 ? -3.380 12.352 61.523 1.00 31.27 55 GLY B O 1
ATOM 1325 N N . THR B 1 56 ? -1.647 13.174 60.339 1.00 30.13 56 THR B N 1
ATOM 1326 C CA . THR B 1 56 ? -1.836 12.260 59.216 1.00 27.39 56 THR B CA 1
ATOM 1327 C C . THR B 1 56 ? -0.571 12.233 58.331 1.00 25.98 56 THR B C 1
ATOM 1328 O O . THR B 1 56 ? 0.085 13.264 58.159 1.00 26.75 56 THR B O 1
ATOM 1332 N N . TYR B 1 57 ? -0.210 11.065 57.790 1.00 23.56 57 TYR B N 1
ATOM 1333 C CA . TYR B 1 57 ? 0.974 10.985 56.921 1.00 20.29 57 TYR B CA 1
ATOM 1334 C C . TYR B 1 57 ? 0.627 10.764 55.456 1.00 17.78 57 TYR B C 1
ATOM 1335 O O . TYR B 1 57 ? -0.497 10.414 55.128 1.00 17.10 57 TYR B O 1
ATOM 1344 N N . GLY B 1 58 ? 1.607 10.961 54.582 1.00 16.41 58 GLY B N 1
ATOM 1345 C CA . GLY B 1 58 ? 1.372 10.793 53.161 1.00 17.03 58 GLY B CA 1
ATOM 1346 C C . GLY B 1 58 ? 2.013 9.541 52.607 1.00 17.40 58 GLY B C 1
ATOM 1347 O O . GLY B 1 58 ? 3.217 9.515 52.353 1.00 17.38 58 GLY B O 1
ATOM 1348 N N . ARG B 1 59 ? 1.200 8.503 52.421 1.00 17.06 59 ARG B N 1
ATOM 1349 C CA . ARG B 1 59 ? 1.660 7.215 51.897 1.00 16.48 59 ARG B CA 1
ATOM 1350 C C . ARG B 1 59 ? 1.490 7.197 50.396 1.00 16.00 59 ARG B C 1
ATOM 1351 O O . ARG B 1 59 ? 0.381 7.371 49.915 1.00 15.98 59 ARG B O 1
ATOM 1359 N N . ILE B 1 60 ? 2.565 6.998 49.642 1.00 15.54 60 ILE B N 1
ATOM 1360 C CA . ILE B 1 60 ? 2.378 6.956 48.203 1.00 16.41 60 ILE B CA 1
ATOM 1361 C C . ILE B 1 60 ? 2.028 5.519 47.834 1.00 15.85 60 ILE B C 1
ATOM 1362 O O . ILE B 1 60 ? 2.823 4.601 47.986 1.00 13.82 60 ILE B O 1
ATOM 1367 N N . ALA B 1 61 ? 0.792 5.343 47.380 1.00 16.09 61 ALA B N 1
ATOM 1368 C CA . ALA B 1 61 ? 0.262 4.043 47.006 1.00 15.93 61 ALA B CA 1
ATOM 1369 C C . ALA B 1 61 ? 0.295 3.817 45.501 1.00 16.91 61 ALA B C 1
ATOM 1370 O O . ALA B 1 61 ? 0.436 4.752 44.716 1.00 17.82 61 ALA B O 1
ATOM 1372 N N . PRO B 1 62 ? 0.176 2.554 45.084 1.00 18.09 62 PRO B N 1
ATOM 1373 C CA . PRO B 1 62 ? 0.181 2.157 43.673 1.00 19.50 62 PRO B CA 1
ATOM 1374 C C . PRO B 1 62 ? -1.157 2.298 42.937 1.00 20.35 62 PRO B C 1
ATOM 1375 O O . PRO B 1 62 ? -2.233 2.021 43.477 1.00 20.21 62 PRO B O 1
ATOM 1379 N N . ARG B 1 63 ? -1.074 2.726 41.686 1.00 22.24 63 ARG B N 1
ATOM 1380 C CA . ARG B 1 63 ? -2.260 2.872 40.860 1.00 23.01 63 ARG B CA 1
ATOM 1381 C C . ARG B 1 63 ? -2.653 1.452 40.446 1.00 22.52 63 ARG B C 1
ATOM 1382 O O . ARG B 1 63 ? -1.794 0.593 40.307 1.00 23.24 63 ARG B O 1
ATOM 1390 N N . SER B 1 64 ? -3.942 1.203 40.256 1.00 22.47 64 SER B N 1
ATOM 1391 C CA . SER B 1 64 ? -4.414 -0.125 39.863 1.00 22.93 64 SER B CA 1
ATOM 1392 C C . SER B 1 64 ? -3.916 -0.530 38.487 1.00 22.59 64 SER B C 1
ATOM 1393 O O . SER B 1 64 ? -3.201 -1.514 38.341 1.00 23.03 64 SER B O 1
ATOM 1396 N N . GLY B 1 65 ? -4.310 0.231 37.476 1.00 22.65 65 GLY B N 1
ATOM 1397 C CA . GLY B 1 65 ? -3.895 -0.066 36.121 1.00 21.89 65 GLY B CA 1
ATOM 1398 C C . GLY B 1 65 ? -2.448 -0.492 36.030 1.00 21.57 65 GLY B C 1
ATOM 1399 O O . GLY B 1 65 ? -2.152 -1.614 35.619 1.00 20.84 65 GLY B O 1
ATOM 1400 N N . LEU B 1 66 ? -1.542 0.398 36.422 1.00 21.57 66 LEU B N 1
ATOM 1401 C CA . LEU B 1 66 ? -0.119 0.095 36.360 1.00 21.16 66 LEU B CA 1
ATOM 1402 C C . LEU B 1 66 ? 0.226 -1.246 36.986 1.00 22.01 66 LEU B C 1
ATOM 1403 O O . LEU B 1 66 ? 1.000 -2.011 36.428 1.00 22.59 66 LEU B O 1
ATOM 1408 N N . ALA B 1 67 ? -0.353 -1.533 38.145 1.00 22.77 67 ALA B N 1
ATOM 1409 C CA . ALA B 1 67 ? -0.078 -2.789 38.834 1.00 23.13 67 ALA B CA 1
ATOM 1410 C C . ALA B 1 67 ? -0.638 -3.959 38.050 1.00 23.95 67 ALA B C 1
ATOM 1411 O O . ALA B 1 67 ? 0.046 -4.958 37.826 1.00 24.31 67 ALA B O 1
ATOM 1413 N N . TYR B 1 68 ? -1.890 -3.811 37.625 1.00 25.67 68 TYR B N 1
ATOM 1414 C CA . TYR B 1 68 ? -2.597 -4.838 36.870 1.00 26.54 68 TYR B CA 1
ATOM 1415 C C . TYR B 1 68 ? -2.064 -5.098 35.464 1.00 26.10 68 TYR B C 1
ATOM 1416 O O . TYR B 1 68 ? -1.815 -6.246 35.103 1.00 25.93 68 TYR B O 1
ATOM 1425 N N . LYS B 1 69 ? -1.893 -4.040 34.675 1.00 25.63 69 LYS B N 1
ATOM 1426 C CA . LYS B 1 69 ? -1.413 -4.185 33.305 1.00 25.46 69 LYS B CA 1
ATOM 1427 C C . LYS B 1 69 ? 0.065 -4.500 33.193 1.00 24.88 69 LYS B C 1
ATOM 1428 O O . LYS B 1 69 ? 0.433 -5.565 32.720 1.00 25.68 69 LYS B O 1
ATOM 1434 N N . TYR B 1 70 ? 0.914 -3.588 33.642 1.00 24.25 70 TYR B N 1
ATOM 1435 C CA . TYR B 1 70 ? 2.355 -3.779 33.533 1.00 24.18 70 TYR B CA 1
ATOM 1436 C C . TYR B 1 70 ? 3.075 -4.427 34.715 1.00 23.71 70 TYR B C 1
ATOM 1437 O O . TYR B 1 70 ? 4.301 -4.557 34.696 1.00 22.86 70 TYR B O 1
ATOM 1446 N N . GLY B 1 71 ? 2.316 -4.839 35.731 1.00 23.29 71 GLY B N 1
ATOM 1447 C CA . GLY B 1 71 ? 2.895 -5.483 36.905 1.00 22.31 71 GLY B CA 1
ATOM 1448 C C . GLY B 1 71 ? 3.839 -4.613 37.722 1.00 21.68 71 GLY B C 1
ATOM 1449 O O . GLY B 1 71 ? 4.949 -5.033 38.067 1.00 20.04 71 GLY B O 1
ATOM 1450 N N . ILE B 1 72 ? 3.388 -3.405 38.052 1.00 20.95 72 ILE B N 1
ATOM 1451 C CA . ILE B 1 72 ? 4.203 -2.465 38.810 1.00 20.44 72 ILE B CA 1
ATOM 1452 C C . ILE B 1 72 ? 3.776 -2.288 40.265 1.00 19.60 72 ILE B C 1
ATOM 1453 O O . ILE B 1 72 ? 2.597 -2.389 40.611 1.00 19.44 72 ILE B O 1
ATOM 1458 N N . ASP B 1 73 ? 4.758 -2.023 41.116 1.00 18.47 73 ASP B N 1
ATOM 1459 C CA . ASP B 1 73 ? 4.496 -1.857 42.532 1.00 17.63 73 ASP B CA 1
ATOM 1460 C C . ASP B 1 73 ? 5.224 -0.638 43.095 1.00 15.92 73 ASP B C 1
ATOM 1461 O O . ASP B 1 73 ? 6.071 -0.054 42.420 1.00 15.54 73 ASP B O 1
ATOM 1466 N N . VAL B 1 74 ? 4.895 -0.270 44.332 1.00 14.07 74 VAL B N 1
ATOM 1467 C CA . VAL B 1 74 ? 5.500 0.882 45.001 1.00 12.70 74 VAL B CA 1
ATOM 1468 C C . VAL B 1 74 ? 6.241 0.490 46.273 1.00 13.28 74 VAL B C 1
ATOM 1469 O O . VAL B 1 74 ? 5.622 -0.042 47.211 1.00 15.14 74 VAL B O 1
ATOM 1473 N N . LEU B 1 75 ? 7.548 0.781 46.307 1.00 12.29 75 LEU B N 1
ATOM 1474 C CA . LEU B 1 75 ? 8.414 0.475 47.458 1.00 13.54 75 LEU B CA 1
ATOM 1475 C C . LEU B 1 75 ? 8.469 1.625 48.466 1.00 14.07 75 LEU B C 1
ATOM 1476 O O . LEU B 1 75 ? 8.295 2.786 48.101 1.00 16.19 75 LEU B O 1
ATOM 1481 N N . ALA B 1 76 ? 8.744 1.317 49.729 1.00 14.15 76 ALA B N 1
ATOM 1482 C CA . ALA B 1 76 ? 8.813 2.370 50.731 1.00 14.26 76 ALA B CA 1
ATOM 1483 C C . ALA B 1 76 ? 7.486 3.094 50.614 1.00 14.03 76 ALA B C 1
ATOM 1484 O O . ALA B 1 76 ? 6.424 2.463 50.667 1.00 14.32 76 ALA B O 1
ATOM 1486 N N . GLY B 1 77 ? 7.546 4.412 50.451 1.00 13.73 77 GLY B N 1
ATOM 1487 C CA . GLY B 1 77 ? 6.331 5.186 50.275 1.00 13.50 77 GLY B CA 1
ATOM 1488 C C . GLY B 1 77 ? 5.776 5.965 51.446 1.00 13.14 77 GLY B C 1
ATOM 1489 O O . GLY B 1 77 ? 4.717 6.584 51.317 1.00 12.89 77 GLY B O 1
ATOM 1490 N N . VAL B 1 78 ? 6.466 5.936 52.584 1.00 13.96 78 VAL B N 1
ATOM 1491 C CA . VAL B 1 78 ? 6.014 6.671 53.758 1.00 15.30 78 VAL B CA 1
ATOM 1492 C C . VAL B 1 78 ? 6.572 8.088 53.691 1.00 16.96 78 VAL B C 1
ATOM 1493 O O . VAL B 1 78 ? 7.779 8.273 53.774 1.00 16.87 78 VAL B O 1
ATOM 1497 N N . ILE B 1 79 ? 5.700 9.079 53.518 1.00 19.73 79 ILE B N 1
ATOM 1498 C CA . ILE B 1 79 ? 6.130 10.479 53.470 1.00 22.89 79 ILE B CA 1
ATOM 1499 C C . ILE B 1 79 ? 5.697 11.184 54.751 1.00 25.44 79 ILE B C 1
ATOM 1500 O O . ILE B 1 79 ? 4.511 11.434 54.967 1.00 24.94 79 ILE B O 1
ATOM 1505 N N . ASP B 1 80 ? 6.674 11.504 55.594 1.00 28.81 80 ASP B N 1
ATOM 1506 C CA . ASP B 1 80 ? 6.412 12.138 56.882 1.00 32.89 80 ASP B CA 1
ATOM 1507 C C . ASP B 1 80 ? 5.935 13.581 56.813 1.00 35.79 80 ASP B C 1
ATOM 1508 O O . ASP B 1 80 ? 6.246 14.313 55.877 1.00 36.86 80 ASP B O 1
ATOM 1513 N N . GLU B 1 81 ? 5.174 13.977 57.825 1.00 39.00 81 GLU B N 1
ATOM 1514 C CA . GLU B 1 81 ? 4.630 15.326 57.928 1.00 41.70 81 GLU B CA 1
ATOM 1515 C C . GLU B 1 81 ? 5.731 16.380 57.800 1.00 41.73 81 GLU B C 1
ATOM 1516 O O . GLU B 1 81 ? 5.596 17.366 57.077 1.00 41.37 81 GLU B O 1
ATOM 1522 N N . ASP B 1 82 ? 6.828 16.152 58.508 1.00 41.99 82 ASP B N 1
ATOM 1523 C CA . ASP B 1 82 ? 7.955 17.068 58.501 1.00 42.83 82 ASP B CA 1
ATOM 1524 C C . ASP B 1 82 ? 8.946 16.828 57.364 1.00 44.08 82 ASP B C 1
ATOM 1525 O O . ASP B 1 82 ? 10.158 16.830 57.596 1.00 44.91 82 ASP B O 1
ATOM 1530 N N . TYR B 1 83 ? 8.451 16.615 56.145 1.00 44.44 83 TYR B N 1
ATOM 1531 C CA . TYR B 1 83 ? 9.338 16.397 54.999 1.00 43.97 83 TYR B CA 1
ATOM 1532 C C . TYR B 1 83 ? 9.376 17.637 54.104 1.00 44.41 83 TYR B C 1
ATOM 1533 O O . TYR B 1 83 ? 8.331 18.180 53.711 1.00 44.14 83 TYR B O 1
ATOM 1542 N N . THR B 1 84 ? 10.588 18.073 53.774 1.00 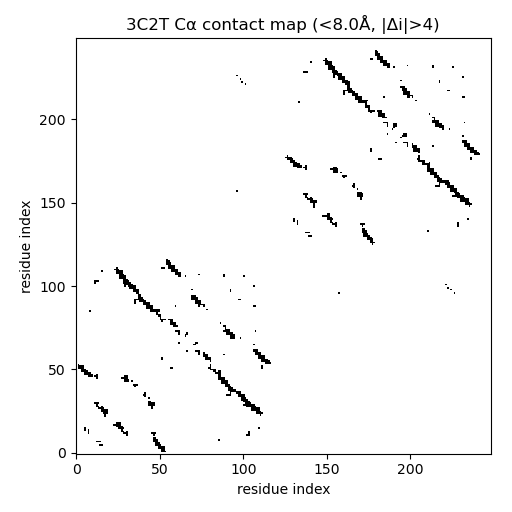44.13 84 THR B N 1
ATOM 1543 C CA . THR B 1 84 ? 10.757 19.262 52.955 1.00 44.31 84 THR B CA 1
ATOM 1544 C C . THR B 1 84 ? 11.425 18.982 51.628 1.00 43.04 84 THR B C 1
ATOM 1545 O O . THR B 1 84 ? 11.543 19.874 50.790 1.00 43.43 84 THR B O 1
ATOM 1549 N N . GLY B 1 85 ? 11.872 17.747 51.441 1.00 41.65 85 GLY B N 1
ATOM 1550 C CA . GLY B 1 85 ? 12.540 17.394 50.203 1.00 39.54 85 GLY B CA 1
ATOM 1551 C C . GLY B 1 85 ? 11.557 17.053 49.111 1.00 37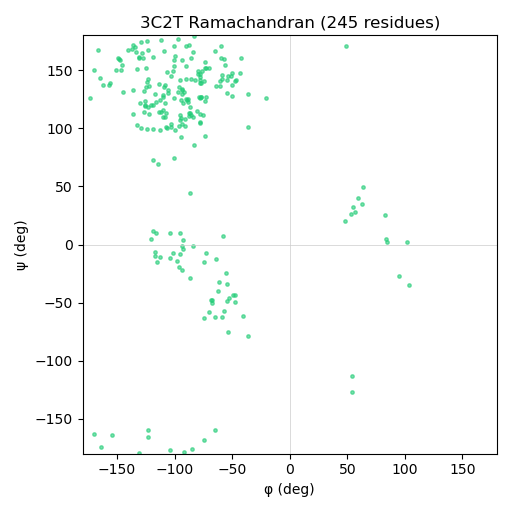.76 85 GLY B C 1
ATOM 1552 O O . GLY B 1 85 ? 10.346 17.084 49.331 1.00 37.81 85 GLY B O 1
ATOM 1553 N N . GLU B 1 86 ? 12.081 16.736 47.931 1.00 36.35 86 GLU B N 1
ATOM 1554 C CA . GLU B 1 86 ? 11.247 16.371 46.793 1.00 35.29 86 GLU B CA 1
ATOM 1555 C C . GLU B 1 86 ? 10.715 14.966 47.033 1.00 34.02 86 GLU B C 1
ATOM 1556 O O . GLU B 1 86 ? 11.433 14.106 47.544 1.00 34.24 86 GLU B O 1
ATOM 1562 N N . VAL B 1 87 ? 9.456 14.731 46.679 1.00 32.14 87 VAL B N 1
ATOM 1563 C CA . VAL B 1 87 ? 8.879 13.407 46.860 1.00 28.96 87 VAL B CA 1
ATOM 1564 C C . VAL B 1 87 ? 9.385 12.493 45.764 1.00 27.48 87 VAL B C 1
ATOM 1565 O O . VAL B 1 87 ? 9.287 12.815 44.581 1.00 26.60 87 VAL B O 1
ATOM 1569 N N . LYS B 1 88 ? 9.938 11.357 46.166 1.00 25.86 88 LYS B N 1
ATOM 1570 C CA . LYS B 1 88 ? 10.443 10.379 45.214 1.00 24.58 88 LYS B CA 1
ATOM 1571 C C . LYS B 1 88 ? 9.513 9.166 45.256 1.00 23.95 88 LYS B C 1
ATOM 1572 O O . LYS B 1 88 ? 9.236 8.639 46.338 1.00 25.26 88 LYS B O 1
ATOM 1578 N N . VAL B 1 89 ? 9.011 8.741 44.095 1.00 21.68 89 VAL B N 1
ATOM 1579 C CA . VAL B 1 89 ? 8.135 7.568 44.026 1.00 18.95 89 VAL B CA 1
ATOM 1580 C C . VAL B 1 89 ? 9.002 6.418 43.573 1.00 17.74 89 VAL B C 1
ATOM 1581 O O . VAL B 1 89 ? 9.256 6.276 42.388 1.00 17.31 89 VAL B O 1
ATOM 1585 N N . ILE B 1 90 ? 9.470 5.594 44.500 1.00 17.15 90 ILE B N 1
ATOM 1586 C CA . ILE B 1 90 ? 10.323 4.503 44.064 1.00 16.38 90 ILE B CA 1
ATOM 1587 C C . ILE B 1 90 ? 9.503 3.269 43.667 1.00 16.22 90 ILE B C 1
ATOM 1588 O O . ILE B 1 90 ? 8.855 2.609 44.485 1.00 15.98 90 ILE B O 1
ATOM 1593 N N . LEU B 1 91 ? 9.517 3.020 42.359 1.00 16.35 91 LEU B N 1
ATOM 1594 C CA . LEU B 1 91 ? 8.792 1.931 41.719 1.00 16.19 91 LEU B CA 1
ATOM 1595 C C . LEU B 1 91 ? 9.637 0.669 41.510 1.00 16.61 91 LEU B C 1
ATOM 1596 O O . LEU B 1 91 ? 10.822 0.742 41.174 1.00 17.54 91 LEU B O 1
ATOM 1601 N N . TYR B 1 92 ? 9.013 -0.489 41.701 1.00 16.03 92 TYR B N 1
ATOM 1602 C CA . TYR B 1 92 ? 9.685 -1.770 41.504 1.00 15.64 92 TYR B CA 1
ATOM 1603 C C . TYR B 1 92 ? 8.969 -2.501 40.361 1.00 15.91 92 TYR B C 1
ATOM 1604 O O . TYR B 1 92 ? 7.739 -2.608 40.368 1.00 16.64 92 TYR B O 1
ATOM 1613 N N . ASN B 1 93 ? 9.722 -2.986 39.375 1.00 15.74 93 ASN B N 1
ATOM 1614 C CA . ASN B 1 93 ? 9.106 -3.684 38.249 1.00 16.20 93 ASN B CA 1
ATOM 1615 C C . ASN B 1 93 ? 9.082 -5.182 38.471 1.00 16.66 93 ASN B C 1
ATOM 1616 O O . ASN B 1 93 ? 10.105 -5.868 38.426 1.00 15.61 93 ASN B O 1
ATOM 1621 N N . THR B 1 94 ? 7.875 -5.673 38.703 1.00 18.31 94 THR B N 1
ATOM 1622 C CA . THR B 1 94 ? 7.631 -7.071 38.986 1.00 18.50 94 THR B CA 1
ATOM 1623 C C . THR B 1 94 ? 7.768 -7.974 37.774 1.00 18.81 94 THR B C 1
ATOM 1624 O O . THR B 1 94 ? 7.751 -9.193 37.909 1.00 17.69 94 THR B O 1
ATOM 1628 N N . THR B 1 95 ? 7.938 -7.379 36.597 1.00 20.57 95 THR B N 1
ATOM 1629 C CA . THR B 1 95 ? 8.046 -8.161 35.371 1.00 23.08 95 THR B CA 1
ATOM 1630 C C . THR B 1 95 ? 9.447 -8.327 34.764 1.00 25.34 95 THR B C 1
ATOM 1631 O O . THR B 1 95 ? 10.457 -7.885 35.322 1.00 25.35 95 THR B O 1
ATOM 1635 N N . GLU B 1 96 ? 9.471 -8.998 33.615 1.00 27.89 96 GLU B N 1
ATOM 1636 C CA . GLU B 1 96 ? 10.677 -9.293 32.845 1.00 30.31 96 GLU B CA 1
ATOM 1637 C C . GLU B 1 96 ? 10.848 -8.239 31.741 1.00 30.41 96 GLU B C 1
ATOM 1638 O O . GLU B 1 96 ? 11.934 -8.069 31.188 1.00 30.37 96 GLU B O 1
ATOM 1644 N N . ARG B 1 97 ? 9.759 -7.547 31.417 1.00 30.53 97 ARG B N 1
ATOM 1645 C CA . ARG B 1 97 ? 9.772 -6.489 30.410 1.00 30.40 97 ARG B CA 1
ATOM 1646 C C . ARG B 1 97 ? 9.996 -5.150 31.107 1.00 30.96 97 ARG B C 1
ATOM 1647 O O . ARG B 1 97 ? 9.359 -4.868 32.118 1.00 32.15 97 ARG B O 1
ATOM 1655 N N . ASP B 1 98 ? 10.890 -4.325 30.574 1.00 31.16 98 ASP B N 1
ATOM 1656 C CA . ASP B 1 98 ? 11.135 -3.025 31.183 1.00 31.73 98 ASP B CA 1
ATOM 1657 C C . ASP B 1 98 ? 9.858 -2.221 31.043 1.00 31.22 98 ASP B C 1
ATOM 1658 O O . ASP B 1 98 ? 8.963 -2.615 30.304 1.00 30.06 98 ASP B O 1
ATOM 1663 N N . TYR B 1 99 ? 9.761 -1.109 31.763 1.00 31.64 99 TYR B N 1
ATOM 1664 C CA . TYR B 1 99 ? 8.572 -0.263 31.676 1.00 31.84 99 TYR B CA 1
ATOM 1665 C C . TYR B 1 99 ? 8.981 1.189 31.434 1.00 32.99 99 TYR B C 1
ATOM 1666 O O . TYR B 1 99 ? 9.732 1.779 32.222 1.00 33.13 99 TYR B O 1
ATOM 1675 N N . ILE B 1 100 ? 8.490 1.750 30.331 1.00 33.67 100 ILE B N 1
ATOM 1676 C CA . ILE B 1 100 ? 8.802 3.124 29.948 1.00 35.47 100 ILE B CA 1
ATOM 1677 C C . ILE B 1 100 ? 7.862 4.156 30.582 1.00 37.00 100 ILE B C 1
ATOM 1678 O O . ILE B 1 100 ? 6.651 4.143 30.339 1.00 38.16 100 ILE B O 1
ATOM 1683 N N . ILE B 1 101 ? 8.432 5.047 31.391 1.00 37.66 101 ILE B N 1
ATOM 1684 C CA . ILE B 1 101 ? 7.670 6.107 32.049 1.00 38.55 101 ILE B CA 1
ATOM 1685 C C . ILE B 1 101 ? 7.982 7.441 31.373 1.00 39.46 101 ILE B C 1
ATOM 1686 O O . ILE B 1 101 ? 9.016 8.048 31.654 1.00 40.25 101 ILE B O 1
ATOM 1691 N N . LYS B 1 102 ? 7.105 7.902 30.486 1.00 39.99 102 LYS B N 1
ATOM 1692 C CA . LYS B 1 102 ? 7.336 9.181 29.819 1.00 40.15 102 LYS B CA 1
ATOM 1693 C C . LYS B 1 102 ? 6.931 10.319 30.755 1.00 40.00 102 LYS B C 1
ATOM 1694 O O . LYS B 1 102 ? 6.003 10.178 31.558 1.00 39.47 102 LYS B O 1
ATOM 1700 N N . LYS B 1 103 ? 7.642 11.438 30.663 1.00 40.27 103 LYS B N 1
ATOM 1701 C CA . LYS B 1 103 ? 7.341 12.595 31.494 1.00 41.36 103 LYS B CA 1
ATOM 1702 C C . LYS B 1 103 ? 5.846 12.912 31.383 1.00 41.02 103 LYS B C 1
ATOM 1703 O O . LYS B 1 103 ? 5.242 12.720 30.325 1.00 42.02 103 LYS B O 1
ATOM 1709 N N . GLY B 1 104 ? 5.245 13.380 32.473 1.00 39.96 104 GLY B N 1
ATOM 1710 C CA . GLY B 1 104 ? 3.829 13.711 32.439 1.00 39.04 104 GLY B CA 1
ATOM 1711 C C . GLY B 1 104 ? 2.927 12.591 32.921 1.00 38.23 104 GLY B C 1
ATOM 1712 O O . GLY B 1 104 ? 1.821 12.843 33.409 1.00 37.26 104 GLY B O 1
ATOM 1713 N N . ASP B 1 105 ? 3.413 11.358 32.777 1.00 38.08 105 ASP B N 1
ATOM 1714 C CA . ASP B 1 105 ? 2.706 10.146 33.197 1.00 37.45 105 ASP B CA 1
ATOM 1715 C C . ASP B 1 105 ? 2.366 10.097 34.688 1.00 36.11 105 ASP B C 1
ATOM 1716 O O . ASP B 1 105 ? 3.117 10.595 35.530 1.00 35.19 105 ASP B O 1
ATOM 1721 N N . ARG B 1 106 ? 1.228 9.489 35.006 1.00 34.55 106 ARG B N 1
ATOM 1722 C CA . ARG B 1 106 ? 0.812 9.311 36.392 1.00 32.83 106 ARG B CA 1
ATOM 1723 C C . ARG B 1 106 ? 1.448 7.973 36.775 1.00 31.38 106 ARG B C 1
ATOM 1724 O O . ARG B 1 106 ? 1.230 6.955 36.113 1.00 31.25 106 ARG B O 1
ATOM 1732 N N . ILE B 1 107 ? 2.238 7.982 37.840 1.00 29.11 107 ILE B N 1
ATOM 1733 C CA . ILE B 1 107 ? 2.939 6.786 38.274 1.00 26.15 107 ILE B CA 1
ATOM 1734 C C . ILE B 1 107 ? 2.546 6.268 39.654 1.00 25.09 107 ILE B C 1
ATOM 1735 O O . ILE B 1 107 ? 2.937 5.172 40.044 1.00 25.86 107 ILE B O 1
ATOM 1740 N N . ALA B 1 108 ? 1.767 7.049 40.388 1.00 22.97 108 ALA B N 1
ATOM 1741 C CA . ALA B 1 108 ? 1.327 6.643 41.710 1.00 22.02 108 ALA B CA 1
ATOM 1742 C C . ALA B 1 108 ? 0.152 7.519 42.143 1.00 22.29 108 ALA B C 1
ATOM 1743 O O . ALA B 1 108 ? -0.359 8.316 41.351 1.00 22.10 108 ALA B O 1
ATOM 1745 N N . GLN B 1 109 ? -0.293 7.349 43.388 1.00 22.07 109 GLN B N 1
ATOM 1746 C CA . GLN B 1 109 ? -1.387 8.150 43.935 1.00 21.75 109 GLN B CA 1
ATOM 1747 C C . GLN B 1 109 ? -1.095 8.393 45.417 1.00 22.09 109 GLN B C 1
ATOM 1748 O O . GLN B 1 109 ? -0.754 7.470 46.156 1.00 21.94 109 GLN B O 1
ATOM 1754 N N . LEU B 1 110 ? -1.203 9.648 45.842 1.00 22.03 110 LEU B N 1
ATOM 1755 C CA . LEU B 1 110 ? -0.922 10.009 47.225 1.00 21.57 110 LEU B CA 1
ATOM 1756 C C . LEU B 1 110 ? -2.154 9.928 48.103 1.00 21.40 110 LEU B C 1
ATOM 1757 O O . LEU B 1 110 ? -3.173 10.548 47.817 1.00 22.72 110 LEU B O 1
ATOM 1762 N N . ILE B 1 111 ? -2.047 9.168 49.185 1.00 21.31 111 ILE B N 1
ATOM 1763 C CA . ILE B 1 111 ? -3.149 9.000 50.122 1.00 20.64 111 ILE B CA 1
ATOM 1764 C C . ILE B 1 111 ? -2.789 9.559 51.495 1.00 21.64 111 ILE B C 1
ATOM 1765 O O . ILE B 1 111 ? -1.788 9.158 52.100 1.00 21.45 111 ILE B O 1
ATOM 1770 N N . LEU B 1 112 ? -3.605 10.499 51.970 1.00 22.24 112 LEU B N 1
ATOM 1771 C CA . LEU B 1 112 ? -3.403 11.119 53.275 1.00 21.70 112 LEU B CA 1
ATOM 1772 C C . LEU B 1 112 ? -4.010 10.210 54.342 1.00 21.76 112 LEU B C 1
ATOM 1773 O O . LEU B 1 112 ? -5.157 10.373 54.736 1.00 20.58 112 LEU B O 1
ATOM 1778 N N . GLU B 1 113 ? -3.216 9.243 54.794 1.00 23.38 113 GLU B N 1
ATOM 1779 C CA . GLU B 1 113 ? -3.649 8.272 55.791 1.00 24.75 113 GLU B CA 1
ATOM 1780 C C . GLU B 1 113 ? -3.640 8.868 57.183 1.00 25.37 113 GLU B C 1
ATOM 1781 O O . GLU B 1 113 ? -2.618 9.385 57.644 1.00 24.68 113 GLU B O 1
ATOM 1787 N N . GLN B 1 114 ? -4.781 8.774 57.854 1.00 26.57 114 GLN B N 1
ATOM 1788 C CA . GLN B 1 114 ? -4.905 9.273 59.210 1.00 28.08 114 GLN B CA 1
ATOM 1789 C C . GLN B 1 114 ? -4.252 8.319 60.206 1.00 29.17 114 GLN B C 1
ATOM 1790 O O . GLN B 1 114 ? -4.552 7.121 60.232 1.00 29.50 114 GLN B O 1
ATOM 1796 N N . ILE B 1 115 ? -3.359 8.862 61.027 1.00 30.50 115 ILE B N 1
ATOM 1797 C CA . ILE B 1 115 ? -2.659 8.080 62.039 1.00 31.74 115 ILE B CA 1
ATOM 1798 C C . ILE B 1 115 ? -2.620 8.841 63.367 1.00 33.45 115 ILE B C 1
ATOM 1799 O O . ILE B 1 115 ? -3.012 10.008 63.435 1.00 34.19 115 ILE B O 1
ATOM 1804 N N . VAL B 1 116 ? -2.162 8.163 64.417 1.00 35.12 116 VAL B N 1
ATOM 1805 C CA . VAL B 1 116 ? -2.019 8.763 65.744 1.00 36.13 116 VAL B CA 1
ATOM 1806 C C . VAL B 1 116 ? -0.582 8.518 66.192 1.00 37.89 116 VAL B C 1
ATOM 1807 O O . VAL B 1 116 ? -0.069 7.403 66.090 1.00 38.17 116 VAL B O 1
ATOM 1811 N N . THR B 1 117 ? 0.076 9.558 66.682 1.00 40.16 117 THR B N 1
ATOM 1812 C CA . THR B 1 117 ? 1.452 9.409 67.113 1.00 43.15 117 THR B CA 1
ATOM 1813 C C . THR B 1 117 ? 1.647 9.614 68.628 1.00 45.43 117 THR B C 1
ATOM 1814 O O . THR B 1 117 ? 2.251 10.601 69.070 1.00 45.06 117 THR B O 1
ATOM 1818 N N . PRO B 1 118 ? 1.137 8.665 69.441 1.00 47.43 118 PRO B N 1
ATOM 1819 C CA . PRO B 1 118 ? 1.207 8.663 70.910 1.00 49.12 118 PRO B CA 1
ATOM 1820 C C . PRO B 1 118 ? 2.617 8.547 71.504 1.00 50.53 118 PRO B C 1
ATOM 1821 O O . PRO B 1 118 ? 3.614 8.832 70.834 1.00 50.83 118 PRO B O 1
ATOM 1825 N N . GLY B 1 119 ? 2.671 8.129 72.772 1.00 51.60 119 GLY B N 1
ATOM 1826 C CA . GLY B 1 119 ? 3.931 7.963 73.478 1.00 51.48 119 GLY B CA 1
ATOM 1827 C C . GLY B 1 119 ? 4.202 6.500 73.766 1.00 52.00 119 GLY B C 1
ATOM 1828 O O . GLY B 1 119 ? 3.360 5.641 73.498 1.00 52.39 119 G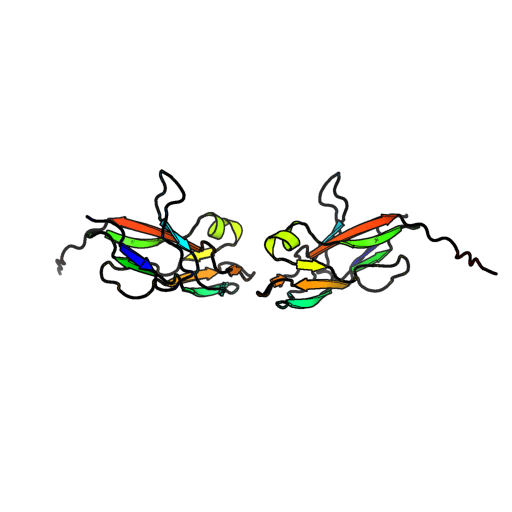LY B O 1
ATOM 1829 N N . VAL B 1 120 ? 5.367 6.205 74.329 1.00 52.09 120 VAL B N 1
ATOM 1830 C CA . VAL B 1 120 ? 5.726 4.818 74.613 1.00 52.41 120 VAL B CA 1
ATOM 1831 C C . VAL B 1 120 ? 5.709 4.441 76.102 1.00 52.26 120 VAL B C 1
A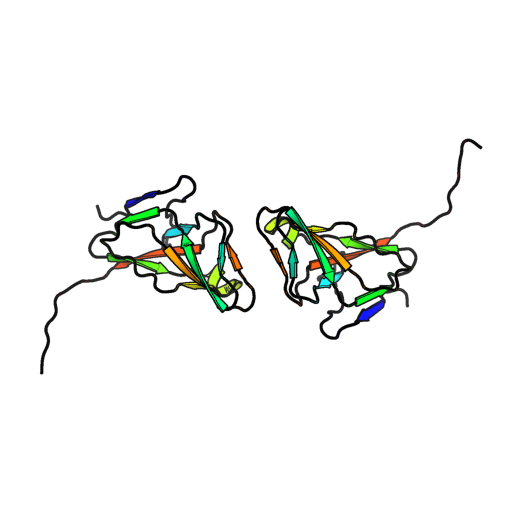TOM 1832 O O . VAL B 1 120 ? 6.180 5.194 76.955 1.00 52.04 120 VAL B O 1
ATOM 1836 N N . ALA B 1 121 ? 5.165 3.261 76.391 1.00 51.80 121 ALA B N 1
ATOM 1837 C CA . ALA B 1 121 ? 5.081 2.733 77.752 1.00 51.69 121 ALA B CA 1
ATOM 1838 C C . ALA B 1 121 ? 5.569 1.283 77.736 1.00 52.24 121 ALA B C 1
ATOM 1839 O O . ALA B 1 121 ? 4.836 0.381 77.323 1.00 53.29 121 ALA B O 1
ATOM 1841 N N . VAL B 1 122 ? 6.798 1.055 78.192 1.00 52.18 122 VAL B N 1
ATOM 1842 C CA . VAL B 1 122 ? 7.380 -0.292 78.195 1.00 52.60 122 VAL B CA 1
ATOM 1843 C C . VAL B 1 122 ? 7.168 -1.114 79.477 1.00 51.24 122 VAL B C 1
ATOM 1844 O O . VAL B 1 122 ? 6.519 -0.653 80.412 1.00 50.86 122 VAL B O 1
ATOM 1848 N N . VAL B 1 123 ? 7.719 -2.331 79.504 1.00 50.17 123 VAL B N 1
ATOM 1849 C CA . VAL B 1 123 ? 7.601 -3.218 80.663 1.00 50.00 123 VAL B CA 1
ATOM 1850 C C . VAL B 1 123 ? 8.711 -4.273 80.839 1.00 51.11 123 VAL B C 1
ATOM 1851 O O . VAL B 1 123 ? 9.789 -4.184 80.242 1.00 50.54 123 VAL B O 1
ATOM 1855 N N . LEU B 1 124 ? 8.416 -5.265 81.682 1.00 52.52 124 LEU B N 1
ATOM 1856 C CA . LEU B 1 124 ? 9.316 -6.380 82.020 1.00 53.07 124 LEU B CA 1
ATOM 1857 C C . LEU B 1 124 ? 9.854 -7.159 80.818 1.00 53.31 124 LEU B C 1
ATOM 1858 O O . LEU B 1 124 ? 11.090 -7.168 80.633 1.00 53.49 124 LEU B O 1
#